Protein AF-A0A2C5XJR6-F1 (afdb_monomer_lite)

Sequence (327 aa):
MSQAHASSTQSPSAPPFFFKLTGPSNWVTWRDIMDVWAESCSLANHLDGTSKMPTEDGIELLEWKSDDGMVTSVLLLNMSDDLTEALKASGWTKDNTAHKLIETIEKVIHLSELSDNVMKEFFDLKAHYFPTLEGYIHRLEDLWICVRRINSDLPETFFVLTAIKGIELTHPSRFRQLLHDWQMGRRPTIEDIVSYLNSLRPERDELALLKELFTIRAHQFETLKAYIDRLEWLWAQLRSLRNEGLSDVVFVSAALTGIEEALPDHYAKLRHDVSMDRRSSREKLMDYLHSLAVTELNSDHLDDEMNREAKRLCDERRGVRETARES

Structure (mmCIF, N/CA/C/O backbone):
data_AF-A0A2C5XJR6-F1
#
_entry.id   AF-A0A2C5XJR6-F1
#
loop_
_atom_site.group_PDB
_atom_site.id
_atom_site.type_symbol
_atom_site.label_atom_id
_atom_site.label_alt_id
_atom_site.label_comp_id
_atom_site.label_asym_id
_atom_site.label_entity_id
_atom_site.label_seq_id
_atom_site.pdbx_PDB_ins_code
_atom_site.Cartn_x
_atom_site.Cartn_y
_atom_site.Cartn_z
_atom_site.occupancy
_atom_site.B_iso_or_equiv
_atom_site.auth_seq_id
_atom_site.auth_comp_id
_atom_site.auth_asym_id
_atom_site.auth_atom_id
_atom_site.pdbx_PDB_model_num
ATOM 1 N N . MET A 1 1 ? 60.613 14.119 -47.433 1.00 36.50 1 MET A N 1
ATOM 2 C CA . MET A 1 1 ? 60.492 12.848 -46.689 1.00 36.50 1 MET A CA 1
ATOM 3 C C . MET A 1 1 ? 59.292 12.978 -45.771 1.00 36.50 1 MET A C 1
ATOM 5 O O . MET A 1 1 ? 59.367 13.710 -44.798 1.00 36.50 1 MET A O 1
ATOM 9 N N . SER A 1 2 ? 58.169 12.385 -46.174 1.00 35.44 2 SER A N 1
ATOM 10 C CA . SER A 1 2 ? 56.893 12.436 -45.455 1.00 35.44 2 SER A CA 1
ATOM 11 C C . SER A 1 2 ? 56.842 11.244 -44.504 1.00 35.44 2 SER A C 1
ATOM 13 O O . SER A 1 2 ? 56.922 10.109 -44.972 1.00 35.44 2 SER A O 1
ATOM 15 N N . GLN A 1 3 ? 56.773 11.479 -43.194 1.00 33.22 3 GLN A N 1
ATOM 16 C CA . GLN A 1 3 ? 56.516 10.416 -42.223 1.00 33.22 3 GLN A CA 1
ATOM 17 C C . GLN A 1 3 ? 55.005 10.247 -42.081 1.00 33.22 3 GLN A C 1
ATOM 19 O O . GLN A 1 3 ? 54.297 11.161 -41.669 1.00 33.22 3 GLN A O 1
ATOM 24 N N . ALA A 1 4 ? 54.527 9.075 -42.488 1.00 36.25 4 ALA A N 1
ATOM 25 C CA . ALA A 1 4 ? 53.172 8.619 -42.254 1.00 36.25 4 ALA A CA 1
ATOM 26 C C . ALA A 1 4 ? 53.026 8.233 -40.775 1.00 36.25 4 ALA A C 1
ATOM 28 O O . ALA A 1 4 ? 53.734 7.347 -40.294 1.00 36.25 4 ALA A O 1
ATOM 29 N N . HIS A 1 5 ? 52.107 8.883 -40.064 1.00 34.06 5 HIS A N 1
ATOM 30 C CA . HIS A 1 5 ? 51.613 8.380 -38.790 1.00 34.06 5 HIS A CA 1
ATOM 31 C C . HIS A 1 5 ? 50.597 7.275 -39.081 1.00 34.06 5 HIS A C 1
ATOM 33 O O . HIS A 1 5 ? 49.509 7.533 -39.588 1.00 34.06 5 HIS A O 1
ATOM 39 N N . ALA A 1 6 ? 50.988 6.035 -38.799 1.00 34.69 6 ALA A N 1
ATOM 40 C CA . ALA A 1 6 ? 50.073 4.909 -38.753 1.00 34.69 6 ALA A CA 1
ATOM 41 C C . ALA A 1 6 ? 49.180 5.059 -37.513 1.00 34.69 6 ALA A C 1
ATOM 43 O O . ALA A 1 6 ? 49.664 4.982 -36.382 1.00 34.69 6 ALA A O 1
ATOM 44 N N . SER A 1 7 ? 47.888 5.295 -37.733 1.00 34.06 7 SER A N 1
ATOM 45 C CA . SER A 1 7 ? 46.861 5.198 -36.699 1.00 34.06 7 SER A CA 1
ATOM 46 C C . SER A 1 7 ? 46.786 3.752 -36.213 1.00 34.06 7 SER A C 1
ATOM 48 O O . SER A 1 7 ? 46.441 2.844 -36.965 1.00 34.06 7 SER A O 1
ATOM 50 N N . SER A 1 8 ? 47.157 3.545 -34.953 1.00 34.59 8 SER A N 1
ATOM 51 C CA . SER A 1 8 ? 47.014 2.277 -34.243 1.00 34.59 8 SER A CA 1
ATOM 52 C C . SER A 1 8 ? 45.532 2.007 -33.986 1.00 34.59 8 SER A C 1
ATOM 54 O O . SER A 1 8 ? 44.954 2.576 -33.063 1.00 34.59 8 SER A O 1
ATOM 56 N N . THR A 1 9 ? 44.929 1.117 -34.767 1.00 39.94 9 THR A N 1
ATOM 57 C CA . THR A 1 9 ? 43.648 0.476 -34.457 1.00 39.94 9 THR A CA 1
ATOM 58 C C . THR A 1 9 ? 43.821 -0.419 -33.228 1.00 39.94 9 THR A C 1
ATOM 60 O O . THR A 1 9 ? 44.306 -1.546 -33.317 1.00 39.94 9 THR A O 1
ATOM 63 N N . GLN A 1 10 ? 43.471 0.099 -32.048 1.00 36.09 10 GLN A N 1
ATOM 64 C CA . GLN A 1 10 ? 43.313 -0.728 -30.854 1.00 36.09 10 GLN A CA 1
ATOM 65 C C . GLN A 1 10 ? 42.051 -1.578 -31.019 1.00 36.09 10 GLN A C 1
ATOM 67 O O . GLN A 1 10 ? 40.946 -1.051 -31.097 1.00 36.09 10 GLN A O 1
ATOM 72 N N . SER A 1 11 ? 42.220 -2.899 -31.078 1.00 35.09 11 SER A N 1
ATOM 73 C CA . SER A 1 11 ? 41.116 -3.841 -30.895 1.00 35.09 11 SER A CA 1
ATOM 74 C C . SER A 1 11 ? 40.463 -3.604 -29.528 1.00 35.09 11 SER A C 1
ATOM 76 O O . SER A 1 11 ? 41.198 -3.403 -28.555 1.00 35.09 11 SER A O 1
ATOM 78 N N . PRO A 1 12 ? 39.124 -3.657 -29.412 1.00 39.56 12 PRO A N 1
ATOM 79 C CA . PRO A 1 12 ? 38.455 -3.411 -28.145 1.00 39.56 12 PRO A CA 1
ATOM 80 C C . PRO A 1 12 ? 38.874 -4.486 -27.137 1.00 39.56 12 PRO A C 1
ATOM 82 O O . PRO A 1 12 ? 38.690 -5.687 -27.351 1.00 39.56 12 PRO A O 1
ATOM 85 N N . SER A 1 13 ? 39.498 -4.039 -26.047 1.00 46.81 13 SER A N 1
ATOM 86 C CA . SER A 1 13 ? 39.779 -4.855 -24.869 1.00 46.81 13 SER A CA 1
ATOM 87 C C . SER A 1 13 ? 38.479 -5.475 -24.355 1.00 46.81 13 SER A C 1
ATOM 89 O O . SER A 1 13 ? 37.437 -4.825 -24.419 1.00 46.81 13 SER A O 1
ATOM 91 N N . ALA A 1 14 ? 38.546 -6.708 -23.846 1.00 47.12 14 ALA A N 1
ATOM 92 C CA . ALA A 1 14 ? 37.395 -7.448 -23.328 1.00 47.12 14 ALA A CA 1
ATOM 93 C C . ALA A 1 14 ? 36.464 -6.570 -22.461 1.00 47.12 14 ALA A C 1
ATOM 95 O O . ALA A 1 14 ? 36.966 -5.739 -21.697 1.00 47.12 14 ALA A O 1
ATOM 96 N N . PRO A 1 15 ? 35.131 -6.748 -22.564 1.00 53.44 15 PRO A N 1
ATOM 97 C CA . PRO A 1 15 ? 34.180 -5.927 -21.828 1.00 53.44 15 PRO A CA 1
ATOM 98 C C . PRO A 1 15 ? 34.461 -6.021 -20.320 1.00 53.44 15 PRO A C 1
ATOM 100 O O . PRO A 1 15 ? 34.709 -7.125 -19.820 1.00 53.44 15 PRO A O 1
ATOM 103 N N . PRO A 1 16 ? 34.452 -4.898 -19.580 1.00 61.31 16 PRO A N 1
ATOM 104 C CA . PRO A 1 16 ? 34.723 -4.934 -18.152 1.00 61.31 16 PRO A CA 1
ATOM 105 C C . PRO A 1 16 ? 33.612 -5.710 -17.437 1.00 61.31 16 PRO A C 1
ATOM 107 O O . PRO A 1 16 ? 32.425 -5.507 -17.703 1.00 61.31 16 PRO A O 1
ATOM 110 N N . PHE A 1 17 ? 33.992 -6.596 -16.516 1.00 59.69 17 PHE A N 1
ATOM 111 C CA . PHE A 1 17 ? 33.048 -7.184 -15.568 1.00 59.69 17 PHE A CA 1
ATOM 112 C C . PHE A 1 17 ? 32.770 -6.150 -14.478 1.00 59.69 17 PHE A C 1
ATOM 114 O O . PHE A 1 17 ? 33.558 -5.994 -13.543 1.00 59.69 17 PHE A O 1
ATOM 121 N N . PHE A 1 18 ? 31.673 -5.415 -14.628 1.00 65.94 18 PHE A N 1
ATOM 122 C CA . PHE A 1 18 ? 31.192 -4.487 -13.618 1.00 65.94 18 PHE A CA 1
ATOM 123 C C . PHE A 1 18 ? 30.354 -5.219 -12.566 1.00 65.94 18 PHE A C 1
ATOM 125 O O . PHE A 1 18 ? 30.031 -6.405 -12.676 1.00 65.94 18 PHE A O 1
ATOM 132 N N . PHE A 1 19 ? 29.995 -4.493 -11.509 1.00 77.00 19 PHE A N 1
ATOM 133 C CA . PHE A 1 19 ? 28.974 -4.942 -10.571 1.00 77.00 19 PHE A CA 1
ATOM 134 C C . PHE A 1 19 ? 27.667 -5.199 -11.341 1.00 77.00 19 PHE A C 1
ATOM 136 O O . PHE A 1 19 ? 27.230 -4.332 -12.094 1.00 77.00 19 PHE A O 1
ATOM 143 N N . LYS A 1 20 ? 27.050 -6.379 -11.191 1.00 89.88 20 LYS A N 1
ATOM 144 C CA . LYS A 1 20 ? 25.820 -6.719 -11.926 1.00 89.88 20 LYS A CA 1
ATOM 145 C C . LYS A 1 20 ? 24.631 -5.890 -11.435 1.00 89.88 20 LYS A C 1
ATOM 147 O O . LYS A 1 20 ? 24.429 -5.766 -10.228 1.00 89.88 20 LYS A O 1
ATOM 152 N N . LEU A 1 21 ? 23.800 -5.393 -12.351 1.00 91.81 21 LEU A N 1
ATOM 153 C CA . LEU A 1 21 ? 22.480 -4.852 -12.028 1.00 91.81 21 LEU A CA 1
ATOM 154 C C . LEU A 1 21 ? 21.601 -5.991 -11.514 1.00 91.81 21 LEU A C 1
ATOM 156 O O . LEU A 1 21 ? 21.437 -6.998 -12.200 1.00 91.81 21 LEU A O 1
ATOM 160 N N . THR A 1 22 ? 21.055 -5.838 -10.312 1.00 88.50 22 THR A N 1
ATOM 161 C CA . THR A 1 22 ? 20.221 -6.866 -9.669 1.00 88.50 22 THR A CA 1
ATOM 162 C C . THR A 1 22 ? 18.782 -6.419 -9.475 1.00 88.50 22 THR A C 1
ATOM 164 O O . THR A 1 22 ? 17.910 -7.262 -9.310 1.00 88.50 22 THR A O 1
ATOM 167 N N . GLY A 1 23 ? 18.520 -5.112 -9.497 1.00 86.25 23 GLY A N 1
ATOM 168 C CA . GLY A 1 23 ? 17.184 -4.568 -9.302 1.00 86.25 23 GLY A CA 1
ATOM 169 C C . GLY A 1 23 ? 17.219 -3.084 -8.932 1.00 86.25 23 GLY A C 1
ATOM 170 O O . GLY A 1 23 ? 18.249 -2.428 -9.111 1.00 86.25 23 GLY A O 1
ATOM 171 N N . PRO A 1 24 ? 16.114 -2.545 -8.388 1.00 86.81 24 PRO A N 1
ATOM 172 C CA . PRO A 1 24 ? 16.007 -1.126 -8.039 1.00 86.81 24 PRO A CA 1
ATOM 173 C C . PRO A 1 24 ? 17.082 -0.648 -7.056 1.00 86.81 24 PRO A C 1
ATOM 175 O O . PRO A 1 24 ? 17.575 0.472 -7.158 1.00 86.81 24 PRO A O 1
ATOM 178 N N . SER A 1 25 ? 17.505 -1.521 -6.137 1.00 84.81 25 SER A N 1
ATOM 179 C CA . SER A 1 25 ? 18.443 -1.200 -5.055 1.00 84.81 25 SER A CA 1
ATOM 180 C C . SER A 1 25 ? 19.826 -0.737 -5.520 1.00 84.81 25 SER A C 1
ATOM 182 O O . SER A 1 25 ? 20.496 -0.017 -4.782 1.00 84.81 25 SER A O 1
ATOM 184 N N . ASN A 1 26 ? 20.266 -1.142 -6.715 1.00 90.69 26 ASN A N 1
ATOM 185 C CA . ASN A 1 26 ? 21.565 -0.764 -7.267 1.00 90.69 26 ASN A CA 1
ATOM 186 C C . ASN A 1 26 ? 21.484 -0.088 -8.641 1.00 90.69 26 ASN A C 1
ATOM 188 O O . ASN A 1 26 ? 22.528 0.131 -9.253 1.00 90.69 26 ASN A O 1
ATOM 192 N N . TRP A 1 27 ? 20.281 0.273 -9.104 1.00 91.94 27 TRP A N 1
ATOM 193 C CA . TRP A 1 27 ? 20.055 0.912 -10.404 1.00 91.94 27 TRP A CA 1
ATOM 194 C C . TRP A 1 27 ? 20.872 2.190 -10.587 1.00 91.94 27 TRP A C 1
ATOM 196 O O . TRP A 1 27 ? 21.604 2.297 -11.564 1.00 91.94 27 TRP A O 1
ATOM 206 N N . VAL A 1 28 ? 20.799 3.122 -9.631 1.00 91.19 28 VAL A N 1
ATOM 207 C CA . VAL A 1 28 ? 21.476 4.429 -9.727 1.00 91.19 28 VAL A CA 1
ATOM 208 C C . VAL A 1 28 ? 22.987 4.247 -9.858 1.00 91.19 28 VAL A C 1
ATOM 210 O O . VAL A 1 28 ? 23.585 4.682 -10.833 1.00 91.19 28 VAL A O 1
ATOM 213 N N . THR A 1 29 ? 23.597 3.508 -8.928 1.00 90.94 29 THR A N 1
ATOM 214 C CA . THR A 1 29 ? 25.043 3.247 -8.953 1.00 90.94 29 THR A CA 1
ATOM 215 C C . THR A 1 29 ? 25.473 2.494 -10.209 1.00 90.94 29 THR A C 1
ATOM 217 O O . THR A 1 29 ? 26.523 2.785 -10.772 1.00 90.94 29 THR A O 1
ATOM 220 N N . TRP A 1 30 ? 24.684 1.517 -10.659 1.00 93.88 30 TRP A N 1
ATOM 221 C CA . TRP A 1 30 ? 24.981 0.785 -11.885 1.00 93.88 30 TRP A CA 1
ATOM 222 C C . TRP A 1 30 ? 24.915 1.694 -13.115 1.00 93.88 30 TRP A C 1
ATOM 224 O O . TRP A 1 30 ? 25.805 1.638 -13.961 1.00 93.88 30 TRP A O 1
ATOM 234 N N . ARG A 1 31 ? 23.896 2.558 -13.190 1.00 93.75 31 ARG A N 1
ATOM 235 C CA . ARG A 1 31 ? 23.712 3.520 -14.277 1.00 93.75 31 ARG A CA 1
ATOM 236 C C . ARG A 1 31 ? 24.891 4.487 -14.361 1.00 93.75 31 ARG A C 1
ATOM 238 O O . ARG A 1 31 ? 25.460 4.616 -15.440 1.00 93.75 31 ARG A O 1
ATOM 245 N N . ASP A 1 32 ? 25.315 5.045 -13.228 1.00 92.12 32 ASP A N 1
ATOM 246 C CA . ASP A 1 32 ? 26.481 5.933 -13.152 1.00 92.12 32 ASP A CA 1
ATOM 247 C C . ASP A 1 32 ? 27.755 5.244 -13.672 1.00 92.12 32 ASP A C 1
ATOM 249 O O . ASP A 1 32 ? 28.531 5.832 -14.422 1.00 92.12 32 ASP A O 1
ATOM 253 N N . ILE A 1 33 ? 27.969 3.969 -13.319 1.00 91.50 33 ILE A N 1
ATOM 254 C CA . ILE A 1 33 ? 29.123 3.191 -13.800 1.00 91.50 33 ILE A CA 1
ATOM 255 C C . ILE A 1 33 ? 29.062 2.992 -15.321 1.00 91.50 33 ILE A C 1
ATOM 257 O O . ILE A 1 33 ? 30.091 3.115 -15.989 1.00 91.50 33 ILE A O 1
ATOM 261 N N . MET A 1 34 ? 27.884 2.685 -15.874 1.00 93.06 34 MET A N 1
ATOM 262 C CA . MET A 1 34 ? 27.714 2.518 -17.322 1.00 93.06 34 MET A CA 1
ATOM 263 C C . MET A 1 34 ? 27.925 3.829 -18.080 1.00 93.06 34 MET A C 1
ATOM 265 O O . MET A 1 34 ? 28.534 3.807 -19.148 1.00 93.06 34 MET A O 1
ATOM 269 N N . ASP A 1 35 ? 27.472 4.954 -17.525 1.00 91.75 35 ASP A N 1
ATOM 270 C CA . ASP A 1 35 ? 27.674 6.276 -18.120 1.00 91.75 35 ASP A CA 1
ATOM 271 C C . ASP A 1 35 ? 29.164 6.653 -18.124 1.00 91.75 35 ASP A C 1
ATOM 273 O O . ASP A 1 35 ? 29.708 6.965 -19.183 1.00 91.75 35 ASP A O 1
ATOM 277 N N . VAL A 1 36 ? 29.873 6.484 -17.000 1.00 91.38 36 VAL A N 1
ATOM 278 C CA . VAL A 1 36 ? 31.332 6.706 -16.923 1.00 91.38 36 VAL A CA 1
ATOM 279 C C . VAL A 1 36 ? 32.097 5.804 -17.897 1.00 91.38 36 VAL A C 1
ATOM 281 O O . VAL A 1 36 ? 33.046 6.242 -18.553 1.00 91.38 36 VAL A O 1
ATOM 284 N N . TRP A 1 37 ? 31.702 4.534 -18.013 1.00 92.19 37 TRP A N 1
ATOM 285 C CA . TRP A 1 37 ? 32.310 3.618 -18.975 1.00 92.19 37 TRP A CA 1
ATOM 286 C C . TRP A 1 37 ? 32.086 4.087 -20.416 1.00 92.19 37 TRP A C 1
ATOM 288 O O . TRP A 1 37 ? 33.049 4.177 -21.182 1.00 92.19 37 TRP A O 1
ATOM 298 N N . ALA A 1 38 ? 30.851 4.429 -20.779 1.00 92.50 38 ALA A N 1
ATOM 299 C CA . ALA A 1 38 ? 30.530 4.872 -22.127 1.00 92.50 38 ALA A CA 1
ATOM 300 C C . ALA A 1 38 ? 31.238 6.189 -22.472 1.00 92.50 38 ALA A C 1
ATOM 302 O O . ALA A 1 38 ? 31.761 6.318 -23.576 1.00 92.50 38 ALA A O 1
ATOM 303 N N . GLU A 1 39 ? 31.352 7.127 -21.529 1.00 92.81 39 GLU A N 1
ATOM 304 C CA . GLU A 1 39 ? 32.171 8.334 -21.686 1.00 92.81 39 GLU A CA 1
ATOM 305 C C . GLU A 1 39 ? 33.640 7.988 -21.954 1.00 92.81 39 GLU A C 1
ATOM 307 O O . GLU A 1 39 ? 34.234 8.504 -22.901 1.00 92.81 39 GLU A O 1
ATOM 312 N N . SER A 1 40 ? 34.217 7.060 -21.183 1.00 90.38 40 SER A N 1
ATOM 313 C CA . SER A 1 40 ? 35.618 6.648 -21.355 1.00 90.38 40 SER A CA 1
ATOM 314 C C . SER A 1 40 ? 35.904 5.991 -22.711 1.00 90.38 40 SER A C 1
ATOM 316 O O . SER A 1 40 ? 37.033 6.045 -23.201 1.00 90.38 40 SER A O 1
ATOM 318 N N . CYS A 1 41 ? 34.880 5.403 -23.336 1.00 90.06 41 CYS A N 1
ATOM 319 C CA . CYS A 1 41 ? 34.962 4.770 -24.649 1.00 90.06 41 CYS A CA 1
ATOM 320 C C . CYS A 1 41 ? 34.481 5.671 -25.799 1.00 90.06 41 CYS A C 1
ATOM 322 O O . CYS A 1 41 ? 34.514 5.232 -26.942 1.00 90.06 41 CYS A O 1
ATOM 324 N N . SER A 1 42 ? 34.069 6.918 -25.538 1.00 92.56 42 SER A N 1
ATOM 325 C CA . SER A 1 42 ? 33.407 7.800 -26.523 1.00 92.56 42 SER A CA 1
ATOM 326 C C . SER A 1 42 ? 32.089 7.243 -27.097 1.00 92.56 42 SER A C 1
ATOM 328 O O . SER A 1 42 ? 31.729 7.551 -28.228 1.00 92.56 42 SER A O 1
ATOM 330 N N . LEU A 1 43 ? 31.359 6.443 -26.315 1.00 94.88 43 LEU A N 1
ATOM 331 C CA . LEU A 1 43 ? 30.108 5.768 -26.693 1.00 94.88 43 LEU A CA 1
ATOM 332 C C . LEU A 1 43 ? 28.867 6.312 -25.956 1.00 94.88 43 LEU A C 1
ATOM 334 O O . LEU A 1 43 ? 27.775 5.757 -26.085 1.00 94.88 43 LEU A O 1
ATOM 338 N N . ALA A 1 44 ? 29.004 7.378 -25.159 1.00 92.69 44 ALA A N 1
ATOM 339 C CA . ALA A 1 44 ? 27.916 7.930 -24.336 1.00 92.69 44 ALA A CA 1
ATOM 340 C C . ALA A 1 44 ? 26.667 8.319 -25.156 1.00 92.69 44 ALA A C 1
ATOM 342 O O . ALA A 1 44 ? 25.534 8.104 -24.724 1.00 92.69 44 ALA A O 1
ATOM 343 N N . ASN A 1 45 ? 26.879 8.784 -26.387 1.00 93.69 45 ASN A N 1
ATOM 344 C CA . ASN A 1 45 ? 25.831 9.146 -27.341 1.00 93.69 45 ASN A CA 1
ATOM 345 C C . ASN A 1 45 ? 24.922 7.966 -27.763 1.00 93.69 45 ASN A C 1
ATOM 347 O O . ASN A 1 45 ? 23.803 8.173 -28.237 1.00 93.69 45 ASN A O 1
ATOM 351 N N . HIS A 1 46 ? 25.380 6.717 -27.620 1.00 94.62 46 HIS A N 1
ATOM 352 C CA . HIS A 1 46 ? 24.558 5.524 -27.854 1.00 94.62 46 HIS A CA 1
ATOM 353 C C . HIS A 1 46 ? 23.663 5.180 -26.657 1.00 94.62 46 HIS A C 1
ATOM 355 O O . HIS A 1 46 ? 22.611 4.569 -26.844 1.00 94.62 46 HIS A O 1
ATOM 361 N N . LEU A 1 47 ? 24.041 5.583 -25.436 1.00 91.94 47 LEU A N 1
ATOM 362 C CA . LEU A 1 47 ? 23.216 5.406 -24.237 1.00 91.94 47 LEU A CA 1
ATOM 363 C C . LEU A 1 47 ? 22.126 6.476 -24.131 1.00 91.94 47 LEU A C 1
ATOM 365 O O . LEU A 1 47 ? 20.987 6.149 -23.804 1.00 91.94 47 LEU A O 1
ATOM 369 N N . ASP A 1 48 ? 22.452 7.736 -24.426 1.00 91.06 48 ASP A N 1
ATOM 370 C CA . ASP A 1 48 ? 21.509 8.862 -24.337 1.00 91.06 48 ASP A CA 1
ATOM 371 C C . ASP A 1 48 ? 20.594 9.011 -25.573 1.00 91.06 48 ASP A C 1
ATOM 373 O O . ASP A 1 48 ? 19.625 9.771 -25.548 1.00 91.06 48 ASP A O 1
ATOM 377 N N . GLY A 1 49 ? 20.872 8.261 -26.647 1.00 90.88 49 GLY A N 1
ATOM 378 C CA . GLY A 1 49 ? 20.076 8.244 -27.876 1.00 90.88 49 GLY A CA 1
ATOM 379 C C . GLY A 1 49 ? 20.335 9.418 -28.830 1.00 90.88 49 GLY A C 1
ATOM 380 O O . GLY A 1 49 ? 19.596 9.593 -29.809 1.00 90.88 49 GLY A O 1
ATOM 381 N N . THR A 1 50 ? 21.369 10.224 -28.578 1.00 93.38 50 THR A N 1
ATOM 382 C CA . THR A 1 50 ? 21.797 11.310 -29.473 1.00 93.38 50 THR A CA 1
ATOM 383 C C . THR A 1 50 ? 22.504 10.782 -30.724 1.00 93.38 50 THR A C 1
ATOM 385 O O . THR A 1 50 ? 22.421 11.414 -31.780 1.00 93.38 50 THR A O 1
ATOM 388 N N . SER A 1 51 ? 23.113 9.593 -30.652 1.00 91.31 51 SER A N 1
ATOM 389 C CA . SER A 1 51 ? 23.658 8.866 -31.803 1.00 91.31 51 SER A CA 1
ATOM 390 C C . SER A 1 51 ? 22.526 8.301 -32.667 1.00 91.31 51 SER A C 1
ATOM 392 O O . SER A 1 51 ? 21.858 7.330 -32.306 1.00 91.31 51 SER A O 1
ATOM 394 N N . LYS A 1 52 ? 22.275 8.922 -33.825 1.00 90.75 52 LYS A N 1
ATOM 395 C CA . LYS A 1 52 ? 21.257 8.470 -34.784 1.00 90.75 52 LYS A CA 1
ATOM 396 C C . LYS A 1 52 ? 21.856 7.444 -35.739 1.00 90.75 52 LYS A C 1
ATOM 398 O O . LYS A 1 52 ? 22.904 7.696 -36.324 1.00 90.75 52 LYS A O 1
ATOM 403 N N . MET A 1 53 ? 21.144 6.337 -35.946 1.00 90.62 53 MET A N 1
ATOM 404 C CA . MET A 1 53 ? 21.517 5.345 -36.953 1.00 90.62 53 MET A CA 1
ATOM 405 C C . MET A 1 53 ? 21.578 6.000 -38.347 1.00 90.62 53 MET A C 1
ATOM 407 O O . MET A 1 53 ? 20.587 6.621 -38.753 1.00 90.62 53 MET A O 1
ATOM 411 N N . PRO A 1 54 ? 22.697 5.863 -39.082 1.00 91.94 54 PRO A N 1
ATOM 412 C CA . PRO A 1 54 ? 22.809 6.351 -40.453 1.00 91.94 54 PRO A CA 1
ATOM 413 C C . PRO A 1 54 ? 21.746 5.740 -41.376 1.00 91.94 54 PRO A C 1
ATOM 415 O O . PRO A 1 54 ? 21.362 4.580 -41.223 1.00 91.94 54 PRO A O 1
ATOM 418 N N . THR A 1 55 ? 21.263 6.522 -42.344 1.00 86.06 55 THR A N 1
ATOM 419 C CA . THR A 1 55 ? 20.217 6.095 -43.293 1.00 86.06 55 THR A CA 1
ATOM 420 C C . THR A 1 55 ? 20.759 5.417 -44.544 1.00 86.06 55 THR A C 1
ATOM 422 O O . THR A 1 55 ? 20.007 4.738 -45.239 1.00 86.06 55 THR A O 1
ATOM 425 N N . GLU A 1 56 ? 22.036 5.628 -44.854 1.00 87.81 56 GLU A N 1
ATOM 426 C CA . GLU A 1 56 ? 22.689 5.084 -46.040 1.00 87.81 56 GLU A CA 1
ATOM 427 C C . GLU A 1 56 ? 23.579 3.898 -45.667 1.00 87.81 56 GLU A C 1
ATOM 429 O O . GLU A 1 56 ? 24.261 3.904 -44.639 1.00 87.81 56 GLU A O 1
ATOM 434 N N . ASP A 1 57 ? 23.579 2.873 -46.517 1.00 81.12 57 ASP A N 1
ATOM 435 C CA . ASP A 1 57 ? 24.482 1.739 -46.367 1.00 81.12 57 ASP A CA 1
ATOM 436 C C . ASP A 1 57 ? 25.924 2.182 -46.652 1.00 81.12 57 ASP A C 1
ATOM 438 O O . ASP A 1 57 ? 26.235 2.709 -47.721 1.00 81.12 57 ASP A O 1
ATOM 442 N N . GLY A 1 58 ? 26.827 1.953 -45.697 1.00 89.25 58 GLY A N 1
ATOM 443 C CA . GLY A 1 58 ? 28.214 2.395 -45.800 1.00 89.25 58 GLY A CA 1
ATOM 444 C C . GLY A 1 58 ? 29.054 2.062 -44.570 1.00 89.25 58 GLY A C 1
ATOM 445 O O . GLY A 1 58 ? 28.597 1.383 -43.650 1.00 89.25 58 GLY A O 1
ATOM 446 N N . ILE A 1 59 ? 30.298 2.549 -44.564 1.00 89.75 59 ILE A N 1
ATOM 447 C CA . ILE A 1 59 ? 31.253 2.350 -43.459 1.00 89.75 59 ILE A CA 1
ATOM 448 C C . ILE A 1 59 ? 30.696 2.937 -42.155 1.00 89.75 59 ILE A C 1
ATOM 450 O O . ILE A 1 59 ? 30.718 2.258 -41.136 1.00 89.75 59 ILE A O 1
ATOM 454 N N . GLU A 1 60 ? 30.088 4.122 -42.216 1.00 88.75 60 GLU A N 1
ATOM 455 C CA . GLU A 1 60 ? 29.482 4.788 -41.055 1.00 88.75 60 GLU A CA 1
ATOM 456 C C . GLU A 1 60 ? 28.367 3.949 -40.409 1.00 88.75 60 GLU A C 1
ATOM 458 O O . GLU A 1 60 ? 28.276 3.867 -39.188 1.00 88.75 60 GLU A O 1
ATOM 463 N N . LEU A 1 61 ? 27.538 3.263 -41.208 1.00 90.81 61 LEU A N 1
ATOM 464 C CA . LEU A 1 61 ? 26.500 2.368 -40.684 1.00 90.81 61 LEU A CA 1
ATOM 465 C C . LEU A 1 61 ? 27.099 1.130 -40.004 1.00 90.81 61 LEU A C 1
ATOM 467 O O . LEU A 1 61 ? 26.541 0.632 -39.026 1.00 90.81 61 LEU A O 1
ATOM 471 N N . LEU A 1 62 ? 28.207 0.603 -40.531 1.00 90.38 62 LEU A N 1
ATOM 472 C CA . LEU A 1 62 ? 28.900 -0.545 -39.943 1.00 90.38 62 LEU A CA 1
ATOM 473 C C . LEU A 1 62 ? 29.578 -0.174 -38.623 1.00 90.38 62 LEU A C 1
ATOM 475 O O . LEU A 1 62 ? 29.452 -0.927 -37.659 1.00 90.38 62 LEU A O 1
ATOM 479 N N . GLU A 1 63 ? 30.243 0.981 -38.573 1.00 91.62 63 GLU A N 1
ATOM 480 C CA . GLU A 1 63 ? 30.845 1.533 -37.354 1.00 91.62 63 GLU A CA 1
ATOM 481 C C . GLU A 1 63 ? 29.768 1.789 -36.300 1.00 91.62 63 GLU A C 1
ATOM 483 O O . GLU A 1 63 ? 29.842 1.237 -35.205 1.00 91.62 63 GLU A O 1
ATOM 488 N N . TRP A 1 64 ? 28.683 2.473 -36.675 1.00 94.62 64 TRP A N 1
ATOM 489 C CA . TRP A 1 64 ? 27.561 2.730 -35.775 1.00 94.62 64 TRP A CA 1
ATOM 490 C C . TRP A 1 64 ? 26.954 1.439 -35.203 1.00 94.62 64 TRP A C 1
ATOM 492 O O . TRP A 1 64 ? 26.697 1.350 -34.005 1.00 94.62 64 TRP A O 1
ATOM 502 N N . LYS A 1 65 ? 26.741 0.410 -36.039 1.00 92.94 65 LYS A N 1
ATOM 503 C CA . LYS A 1 65 ? 26.217 -0.897 -35.594 1.00 92.94 65 LYS A CA 1
ATOM 504 C C . LYS A 1 65 ? 27.193 -1.634 -34.682 1.00 92.94 65 LYS A C 1
ATOM 506 O O . LYS A 1 65 ? 26.755 -2.335 -33.772 1.00 92.94 65 LYS A O 1
ATOM 511 N N . SER A 1 66 ? 28.492 -1.522 -34.950 1.00 93.12 66 SER A N 1
ATOM 512 C CA . SER A 1 66 ? 29.535 -2.103 -34.105 1.00 93.12 66 SER A CA 1
ATOM 513 C C . SER A 1 66 ? 29.516 -1.464 -32.717 1.00 93.12 66 SER A C 1
ATOM 515 O O . SER A 1 66 ? 29.484 -2.179 -31.716 1.00 93.12 66 SER A O 1
ATOM 517 N N . ASP A 1 67 ? 29.461 -0.137 -32.667 1.00 94.44 67 ASP A N 1
ATOM 518 C CA . ASP A 1 67 ? 29.442 0.648 -31.434 1.00 94.44 67 ASP A CA 1
ATOM 519 C C . ASP A 1 67 ? 28.163 0.396 -30.623 1.00 94.44 67 ASP A C 1
ATOM 521 O O . ASP A 1 67 ? 28.229 0.030 -29.448 1.00 94.44 67 ASP A O 1
ATOM 525 N N . ASP A 1 68 ? 26.990 0.465 -31.262 1.00 95.00 68 ASP A N 1
ATOM 526 C CA . ASP A 1 68 ? 25.704 0.166 -30.618 1.00 95.00 68 ASP A CA 1
ATOM 527 C C . ASP A 1 68 ? 25.634 -1.290 -30.121 1.00 95.00 68 ASP A C 1
ATOM 529 O O . ASP A 1 68 ? 25.160 -1.572 -29.015 1.00 95.00 68 ASP A O 1
ATOM 533 N N . GLY A 1 69 ? 26.184 -2.227 -30.901 1.00 93.50 69 GLY A N 1
ATOM 534 C CA . GLY A 1 69 ? 26.297 -3.636 -30.530 1.00 93.50 69 GLY A CA 1
ATOM 535 C C . GLY A 1 69 ? 27.244 -3.873 -29.351 1.00 93.50 69 GLY A C 1
ATOM 536 O O . GLY A 1 69 ? 26.960 -4.717 -28.493 1.00 93.50 69 GLY A O 1
ATOM 537 N N . MET A 1 70 ? 28.342 -3.116 -29.263 1.00 92.75 70 MET A N 1
ATOM 538 C CA . MET A 1 70 ? 29.275 -3.164 -28.137 1.00 92.75 70 MET A CA 1
ATOM 539 C C . MET A 1 70 ? 28.600 -2.686 -26.852 1.00 92.75 70 MET A C 1
ATOM 541 O O . MET A 1 70 ? 28.641 -3.398 -25.846 1.00 92.75 70 MET A O 1
ATOM 545 N N . VAL A 1 71 ? 27.921 -1.536 -26.896 1.00 93.81 71 VAL A N 1
ATOM 546 C CA . VAL A 1 71 ? 27.170 -1.006 -25.748 1.00 93.81 71 VAL A CA 1
ATOM 547 C C . VAL A 1 71 ? 26.086 -1.994 -25.322 1.00 93.81 71 VAL A C 1
ATOM 549 O O . VAL A 1 71 ? 26.035 -2.386 -24.158 1.00 93.81 71 VAL A O 1
ATOM 552 N N . THR A 1 72 ? 25.280 -2.486 -26.265 1.00 93.50 72 THR A N 1
ATOM 553 C CA . THR A 1 72 ? 24.234 -3.484 -25.998 1.00 93.50 72 THR A CA 1
ATOM 554 C C . THR A 1 72 ? 24.796 -4.730 -25.310 1.00 93.50 72 THR A C 1
ATOM 556 O O . THR A 1 72 ? 24.242 -5.200 -24.316 1.00 93.50 72 THR A O 1
ATOM 559 N N . SER A 1 73 ? 25.928 -5.247 -25.793 1.00 91.31 73 SER A N 1
ATOM 560 C CA . SER A 1 73 ? 26.573 -6.431 -25.216 1.00 91.31 73 SER A CA 1
ATOM 561 C C . SER A 1 73 ? 27.048 -6.187 -23.784 1.00 91.31 73 SER A C 1
ATOM 563 O O . SER A 1 73 ? 26.842 -7.035 -22.918 1.00 91.31 73 SER A O 1
ATOM 565 N N . VAL A 1 74 ? 27.649 -5.025 -23.513 1.00 92.12 74 VAL A N 1
ATOM 566 C CA . VAL A 1 74 ? 28.106 -4.655 -22.166 1.00 92.12 74 VAL A CA 1
ATOM 567 C C . VAL A 1 74 ? 26.930 -4.530 -21.202 1.00 92.12 74 VAL A C 1
ATOM 569 O O . VAL A 1 74 ? 27.005 -5.077 -20.101 1.00 92.12 74 VAL A O 1
ATOM 572 N N . LEU A 1 75 ? 25.835 -3.888 -21.618 1.00 92.56 75 LEU A N 1
ATOM 573 C CA . LEU A 1 75 ? 24.628 -3.765 -20.799 1.00 92.56 75 LEU A CA 1
ATOM 574 C C . LEU A 1 75 ? 24.059 -5.146 -20.445 1.00 92.56 75 LEU A C 1
ATOM 576 O O . LEU A 1 75 ? 23.852 -5.435 -19.271 1.00 92.56 75 LEU A O 1
ATOM 580 N N . LEU A 1 76 ? 23.875 -6.029 -21.435 1.00 91.00 76 LEU A N 1
ATOM 581 C CA . LEU A 1 76 ? 23.334 -7.378 -21.221 1.00 91.00 76 LEU A CA 1
ATOM 582 C C . LEU A 1 76 ? 24.227 -8.248 -20.322 1.00 91.00 76 LEU A C 1
ATOM 584 O O . LEU A 1 76 ? 23.719 -8.953 -19.454 1.00 91.00 76 LEU A O 1
ATOM 588 N N . LEU A 1 77 ? 25.552 -8.192 -20.494 1.00 90.69 77 LEU A N 1
ATOM 589 C CA . LEU A 1 77 ? 26.497 -8.978 -19.686 1.00 90.69 77 LEU A CA 1
ATOM 590 C C . LEU A 1 77 ? 26.546 -8.538 -18.217 1.00 90.69 77 LEU A C 1
ATOM 59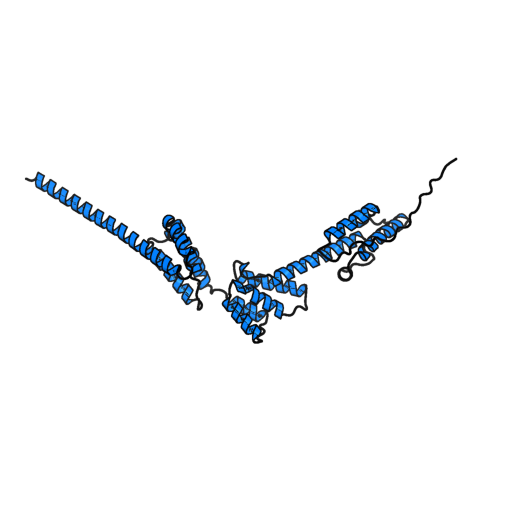2 O O . LEU A 1 77 ? 26.913 -9.332 -17.346 1.00 90.69 77 LEU A O 1
ATOM 596 N N . ASN A 1 78 ? 26.171 -7.290 -17.940 1.00 91.50 78 ASN A N 1
ATOM 597 C 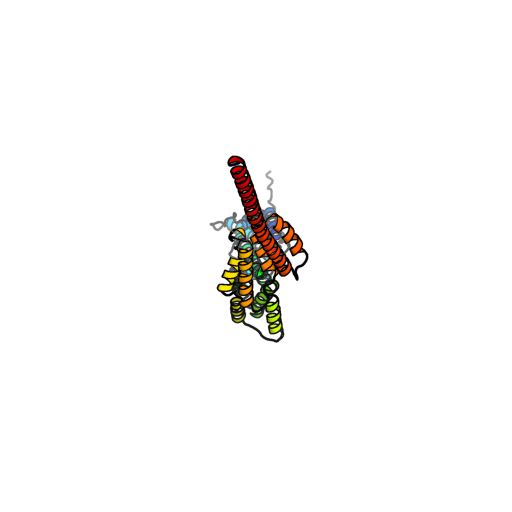CA . ASN A 1 78 ? 26.213 -6.698 -16.608 1.00 91.50 78 ASN A CA 1
ATOM 598 C C . ASN A 1 78 ? 24.835 -6.639 -15.931 1.00 91.50 78 ASN A C 1
ATOM 600 O O . ASN A 1 78 ? 24.657 -5.864 -14.994 1.00 91.50 78 ASN A O 1
ATOM 604 N N . MET A 1 79 ? 23.884 -7.484 -16.342 1.00 90.94 79 MET A N 1
ATOM 605 C CA . MET A 1 79 ? 22.598 -7.685 -15.662 1.00 90.94 79 MET A CA 1
ATOM 606 C C . MET A 1 79 ? 22.487 -9.068 -15.003 1.00 90.94 79 MET A C 1
ATOM 608 O O . MET A 1 79 ? 23.238 -10.004 -15.308 1.00 90.94 79 MET A O 1
ATOM 612 N N . SER A 1 80 ? 21.561 -9.189 -14.052 1.00 90.88 80 SER A N 1
ATOM 613 C CA . SER A 1 80 ? 21.127 -10.470 -13.498 1.00 90.88 80 SER A CA 1
ATOM 614 C C . SER A 1 80 ? 20.296 -11.266 -14.508 1.00 90.88 80 SER A C 1
ATOM 616 O O . SER A 1 80 ? 19.730 -10.722 -15.465 1.00 90.88 80 SER A O 1
ATOM 618 N N . ASP A 1 81 ? 20.212 -12.574 -14.277 1.00 88.50 81 ASP A N 1
ATOM 619 C CA . ASP A 1 81 ? 19.423 -13.468 -15.122 1.00 88.50 81 ASP A CA 1
ATOM 620 C C . ASP A 1 81 ? 17.925 -13.119 -15.016 1.00 88.50 81 ASP A C 1
ATOM 622 O O . ASP A 1 81 ? 17.260 -12.992 -16.042 1.00 88.50 81 ASP A O 1
ATOM 626 N N . ASP A 1 82 ? 17.437 -12.805 -13.809 1.00 85.31 82 ASP A N 1
ATOM 627 C CA . ASP A 1 82 ? 16.050 -12.380 -13.554 1.00 85.31 82 ASP A CA 1
ATOM 628 C C . ASP A 1 82 ? 15.652 -11.139 -14.372 1.00 85.31 82 ASP A C 1
ATOM 630 O O . ASP A 1 82 ? 14.593 -11.099 -15.003 1.00 85.31 82 ASP A O 1
ATOM 634 N N . LEU A 1 83 ? 16.520 -10.121 -14.425 1.00 89.06 83 LEU A N 1
ATOM 635 C CA . LEU A 1 83 ? 16.268 -8.921 -15.230 1.00 89.06 83 LEU A CA 1
ATOM 636 C C . LEU A 1 83 ? 16.323 -9.220 -16.725 1.00 89.06 83 LEU A C 1
ATOM 638 O O . LEU A 1 83 ? 15.571 -8.628 -17.497 1.00 89.06 83 LEU A O 1
ATOM 642 N N . THR A 1 84 ? 17.171 -10.159 -17.140 1.00 89.19 84 THR A N 1
ATOM 643 C CA . THR A 1 84 ? 17.238 -10.606 -18.534 1.00 89.19 84 THR A CA 1
ATOM 644 C C . THR A 1 84 ? 15.947 -11.317 -18.950 1.00 89.19 84 THR A C 1
ATOM 646 O O . THR A 1 84 ? 15.471 -11.135 -20.074 1.00 89.19 84 THR A O 1
ATOM 649 N N . GLU A 1 85 ? 15.345 -12.106 -18.060 1.00 87.25 85 GLU A N 1
ATOM 650 C CA . GLU A 1 85 ? 14.036 -12.724 -18.288 1.00 87.25 85 GLU A CA 1
ATOM 651 C C . GLU A 1 85 ? 12.914 -11.682 -18.342 1.00 87.25 85 GLU A C 1
ATOM 653 O O . GLU A 1 85 ? 12.119 -11.688 -19.286 1.00 87.25 85 GLU A O 1
ATOM 658 N N . ALA A 1 86 ? 12.895 -10.731 -17.404 1.00 86.19 86 ALA A N 1
ATOM 659 C CA . ALA A 1 86 ? 11.928 -9.634 -17.397 1.00 86.19 86 ALA A CA 1
ATOM 660 C C . ALA A 1 86 ? 12.034 -8.757 -18.660 1.00 86.19 86 ALA A C 1
ATOM 662 O O . ALA A 1 86 ? 11.023 -8.363 -19.247 1.00 86.19 86 ALA A O 1
ATOM 663 N N . LEU A 1 87 ? 13.256 -8.514 -19.142 1.00 89.81 87 LEU A N 1
ATOM 664 C CA . LEU A 1 87 ? 13.511 -7.801 -20.389 1.00 89.81 87 LEU A CA 1
ATOM 665 C C . LEU A 1 87 ? 12.917 -8.546 -21.595 1.00 89.81 87 LEU A C 1
ATOM 667 O O . LEU A 1 87 ? 12.240 -7.937 -22.423 1.00 89.81 87 LEU A O 1
ATOM 671 N N . LYS A 1 88 ? 13.098 -9.870 -21.678 1.00 86.44 88 LYS A N 1
ATOM 672 C CA . LYS A 1 88 ? 12.473 -10.689 -22.733 1.00 86.44 88 LYS A CA 1
ATOM 673 C C . LYS A 1 88 ? 10.948 -10.631 -22.660 1.00 86.44 88 LYS A C 1
ATOM 675 O O . LYS A 1 88 ? 10.299 -10.478 -23.692 1.00 86.44 88 LYS A O 1
ATOM 680 N N . ALA A 1 89 ? 10.378 -10.705 -21.457 1.00 83.69 89 ALA A N 1
ATOM 681 C CA . ALA A 1 89 ? 8.933 -10.613 -21.248 1.00 83.69 89 ALA A CA 1
ATOM 682 C C . ALA A 1 89 ? 8.359 -9.243 -21.657 1.00 83.69 89 ALA A C 1
ATOM 684 O O . ALA A 1 89 ? 7.224 -9.169 -22.122 1.00 83.69 89 ALA A O 1
ATOM 685 N N . SER A 1 90 ? 9.152 -8.170 -21.560 1.00 83.06 90 SER A N 1
ATOM 686 C CA . SER A 1 90 ? 8.761 -6.828 -22.017 1.00 83.06 90 SER A CA 1
ATOM 687 C C . SER A 1 90 ? 8.668 -6.681 -23.546 1.00 83.06 90 SER A C 1
ATOM 689 O O . SER A 1 90 ? 8.204 -5.652 -24.039 1.00 83.06 90 SER A O 1
ATOM 691 N N . GLY A 1 91 ? 9.093 -7.700 -24.304 1.00 83.00 91 GLY A N 1
ATOM 692 C CA . GLY A 1 91 ? 9.101 -7.689 -25.767 1.00 83.00 91 GLY A CA 1
ATOM 693 C C . GLY A 1 91 ? 10.353 -7.063 -26.383 1.00 83.00 91 GLY A C 1
ATOM 694 O O . GLY A 1 91 ? 10.352 -6.765 -27.577 1.00 83.00 91 GLY A O 1
ATOM 695 N N . TRP A 1 92 ? 11.419 -6.859 -25.601 1.00 88.75 92 TRP A N 1
ATOM 696 C CA . TRP A 1 92 ? 12.703 -6.409 -26.135 1.00 88.75 92 TRP A CA 1
ATOM 697 C C . TRP A 1 92 ? 13.324 -7.461 -27.062 1.00 88.75 92 TRP A C 1
ATOM 699 O O . TRP A 1 92 ? 13.268 -8.666 -26.801 1.00 88.75 92 TRP A O 1
ATOM 709 N N . THR A 1 93 ? 13.957 -6.999 -28.138 1.00 87.00 93 THR A N 1
ATOM 710 C CA . THR A 1 93 ? 14.607 -7.836 -29.152 1.00 87.00 93 THR A CA 1
ATOM 711 C C . THR A 1 93 ? 16.006 -7.319 -29.479 1.00 87.00 93 THR A C 1
ATOM 713 O O . THR A 1 93 ? 16.312 -6.147 -29.286 1.00 87.00 93 THR A O 1
ATOM 716 N N . LYS A 1 94 ? 16.848 -8.183 -30.057 1.00 82.56 94 LYS A N 1
ATOM 717 C CA . LYS A 1 94 ? 18.218 -7.841 -30.483 1.00 82.56 94 LYS A CA 1
ATOM 718 C C . LYS A 1 94 ? 18.308 -6.741 -31.553 1.00 82.56 94 LYS A C 1
ATOM 720 O O . LYS A 1 94 ? 19.397 -6.247 -31.802 1.00 82.56 94 LYS A O 1
ATOM 725 N N . ASP A 1 95 ? 17.195 -6.424 -32.213 1.00 85.25 95 ASP A N 1
ATOM 726 C CA . ASP A 1 95 ? 17.131 -5.399 -33.260 1.00 85.25 95 ASP A CA 1
ATOM 727 C C . ASP A 1 95 ? 16.872 -3.999 -32.665 1.00 85.25 95 ASP A C 1
ATOM 729 O O . ASP A 1 95 ? 16.816 -3.001 -33.384 1.00 85.25 95 ASP A O 1
ATOM 733 N N . ASN A 1 96 ? 16.683 -3.911 -31.344 1.00 89.69 96 ASN A N 1
ATOM 734 C CA . ASN A 1 96 ? 16.575 -2.651 -30.626 1.00 89.69 96 ASN A CA 1
ATOM 735 C C . ASN A 1 96 ? 17.959 -2.057 -30.335 1.00 89.69 96 ASN A C 1
ATOM 737 O O . ASN A 1 96 ? 18.913 -2.786 -30.086 1.00 89.69 96 ASN A O 1
ATOM 741 N N . THR A 1 97 ? 18.037 -0.725 -30.319 1.00 93.44 97 THR A N 1
ATOM 742 C CA . THR A 1 97 ? 19.280 0.006 -30.040 1.00 93.44 97 THR A CA 1
ATOM 743 C C . THR A 1 97 ? 19.693 -0.081 -28.571 1.00 93.44 97 THR A C 1
ATOM 745 O O . THR A 1 97 ? 18.858 -0.357 -27.698 1.00 93.44 97 THR A O 1
ATOM 748 N N . ALA A 1 98 ? 20.949 0.254 -28.272 1.00 93.88 98 ALA A N 1
ATOM 749 C CA . ALA A 1 98 ? 21.447 0.340 -26.899 1.00 93.88 98 ALA A CA 1
ATOM 750 C C . ALA A 1 98 ? 20.636 1.324 -26.033 1.00 93.88 98 ALA A C 1
ATOM 752 O O . ALA A 1 98 ? 20.251 1.004 -24.906 1.00 93.88 98 ALA A O 1
ATOM 753 N N . HIS A 1 99 ? 20.291 2.493 -26.580 1.00 94.81 99 HIS A N 1
ATOM 754 C CA . HIS A 1 99 ? 19.406 3.452 -25.913 1.00 94.81 99 HIS A CA 1
ATOM 755 C C . HIS A 1 99 ? 18.050 2.825 -25.565 1.00 94.81 99 HIS A C 1
ATOM 757 O O . HIS A 1 99 ? 17.557 2.944 -24.442 1.00 94.81 99 HIS A O 1
ATOM 763 N N . LYS A 1 100 ? 17.455 2.086 -26.512 1.00 93.06 100 LYS A N 1
ATOM 764 C CA . LYS A 1 100 ? 16.164 1.436 -26.284 1.00 93.06 100 LYS A CA 1
ATOM 765 C C . LYS A 1 100 ? 16.246 0.345 -25.219 1.00 93.06 100 LYS A C 1
ATOM 767 O O . LYS A 1 100 ? 15.283 0.143 -24.475 1.00 93.06 100 LYS A O 1
ATOM 772 N N . LEU A 1 101 ? 17.377 -0.354 -25.144 1.00 94.69 101 LEU A N 1
ATOM 773 C CA . LEU A 1 101 ? 17.660 -1.304 -24.077 1.00 94.69 101 LEU A CA 1
ATOM 774 C C . LEU A 1 101 ? 17.654 -0.603 -22.709 1.00 94.69 101 LEU A C 1
ATOM 776 O O . LEU A 1 101 ? 16.914 -1.045 -21.835 1.00 94.69 101 LEU A O 1
ATOM 780 N N . ILE A 1 102 ? 18.363 0.519 -22.541 1.00 94.12 102 ILE A N 1
ATOM 781 C CA . ILE A 1 102 ? 18.351 1.299 -21.287 1.00 94.12 102 ILE A CA 1
ATOM 782 C C . ILE A 1 102 ? 16.945 1.749 -20.890 1.00 94.12 102 ILE A C 1
ATOM 784 O O . ILE A 1 102 ? 16.541 1.492 -19.758 1.00 94.12 102 ILE A O 1
ATOM 788 N N . GLU A 1 103 ? 16.170 2.335 -21.810 1.00 93.19 103 GLU A N 1
ATOM 789 C CA . GLU A 1 103 ? 14.784 2.740 -21.517 1.00 93.19 103 GLU A CA 1
ATOM 790 C C . GLU A 1 103 ? 13.929 1.559 -21.036 1.00 93.19 103 GLU A C 1
ATOM 792 O O . GLU A 1 103 ? 13.003 1.710 -20.237 1.00 93.19 103 GLU A O 1
ATOM 797 N N . THR A 1 104 ? 14.185 0.371 -21.584 1.00 91.56 104 THR A N 1
ATOM 798 C CA . THR A 1 104 ? 13.424 -0.833 -21.251 1.00 91.56 104 THR A CA 1
ATOM 799 C C . THR A 1 104 ? 13.833 -1.374 -19.888 1.00 91.56 104 THR A C 1
ATOM 801 O O . THR A 1 104 ? 12.959 -1.709 -19.090 1.00 91.56 104 THR A O 1
ATOM 804 N N . ILE A 1 105 ? 15.134 -1.398 -19.589 1.00 93.31 105 ILE A N 1
ATOM 805 C CA . ILE A 1 105 ? 15.649 -1.770 -18.267 1.00 93.31 105 ILE A CA 1
ATOM 806 C C . ILE A 1 105 ? 15.074 -0.828 -17.209 1.00 93.31 105 ILE A C 1
ATOM 808 O O . ILE A 1 105 ? 14.516 -1.296 -16.221 1.00 93.31 105 ILE A O 1
ATOM 812 N N . GLU A 1 106 ? 15.128 0.484 -17.438 1.00 91.25 106 GLU A N 1
ATOM 813 C CA . GLU A 1 106 ? 14.585 1.478 -16.512 1.00 91.25 106 GLU A CA 1
ATOM 814 C C . GLU A 1 106 ? 13.097 1.234 -16.229 1.00 91.25 106 GLU A C 1
ATOM 816 O O . GLU A 1 106 ? 12.674 1.250 -15.073 1.00 91.25 106 GLU A O 1
ATOM 821 N N . LYS A 1 107 ? 12.301 0.932 -17.262 1.00 86.56 107 LYS A N 1
ATOM 822 C CA . LYS A 1 107 ? 10.883 0.580 -17.095 1.00 86.56 107 LYS A CA 1
ATOM 823 C C . LYS A 1 107 ? 10.688 -0.687 -16.272 1.00 86.56 107 LYS A C 1
ATOM 825 O O . LYS A 1 107 ? 9.830 -0.699 -15.396 1.00 86.56 107 LYS A O 1
ATOM 830 N N . VAL A 1 108 ? 11.458 -1.741 -16.541 1.00 88.56 108 VAL A N 1
ATOM 831 C CA . VAL A 1 108 ? 11.396 -3.000 -15.780 1.00 88.56 108 VAL A CA 1
ATOM 832 C C . VAL A 1 108 ? 11.728 -2.753 -14.306 1.00 88.56 108 VAL A C 1
ATOM 834 O O . VAL A 1 108 ? 11.013 -3.232 -13.428 1.00 88.56 108 VAL A O 1
ATOM 837 N N . ILE A 1 109 ? 12.753 -1.946 -14.033 1.00 87.06 109 ILE A N 1
ATOM 838 C CA . ILE A 1 109 ? 13.156 -1.560 -12.678 1.00 87.06 109 ILE A CA 1
ATOM 839 C C . ILE A 1 109 ? 12.041 -0.781 -11.969 1.00 87.06 109 ILE A C 1
ATOM 841 O O . ILE A 1 109 ? 11.651 -1.152 -10.864 1.00 87.06 109 ILE A O 1
ATOM 845 N N . HIS A 1 110 ? 11.467 0.238 -12.614 1.00 80.12 110 HIS A N 1
ATOM 846 C CA . HIS A 1 110 ? 10.365 1.017 -12.038 1.00 80.12 110 HIS A CA 1
ATOM 847 C C . HIS A 1 110 ? 9.116 0.165 -11.786 1.00 80.12 110 HIS A C 1
ATOM 849 O O . HIS A 1 110 ? 8.442 0.336 -10.773 1.00 80.12 110 HIS A O 1
ATOM 855 N N . LEU A 1 111 ? 8.793 -0.768 -12.686 1.00 78.88 111 LEU A N 1
ATOM 856 C CA . LEU A 1 111 ? 7.678 -1.696 -12.494 1.00 78.88 111 LEU A CA 1
ATOM 857 C C . LEU A 1 111 ? 7.922 -2.638 -11.309 1.00 78.88 111 LEU A C 1
ATOM 859 O O . LEU A 1 111 ? 6.992 -2.894 -10.545 1.00 78.88 111 LEU A O 1
ATOM 863 N N . SER A 1 112 ? 9.159 -3.106 -11.124 1.00 77.06 112 SER A N 1
ATOM 864 C CA . SER A 1 112 ? 9.552 -3.893 -9.950 1.00 77.06 112 SER A CA 1
ATOM 865 C C . SER A 1 112 ? 9.403 -3.088 -8.660 1.00 77.06 112 SER A C 1
ATOM 867 O O . SER A 1 112 ? 8.828 -3.581 -7.698 1.00 77.06 112 SER A O 1
ATOM 869 N N . GLU A 1 113 ? 9.855 -1.834 -8.641 1.00 77.06 113 GLU A N 1
ATOM 870 C CA . GLU A 1 113 ? 9.734 -0.962 -7.469 1.00 77.06 113 GLU A CA 1
ATOM 871 C C . GLU A 1 113 ? 8.269 -0.628 -7.143 1.00 77.06 113 GLU A C 1
ATOM 873 O O . GLU A 1 113 ? 7.857 -0.660 -5.983 1.00 77.06 113 GLU A O 1
ATOM 878 N N . LEU A 1 114 ? 7.448 -0.355 -8.162 1.00 72.12 114 LEU A N 1
ATOM 879 C CA . LEU A 1 114 ? 6.003 -0.179 -8.000 1.00 72.12 114 LEU A CA 1
ATOM 880 C C . LEU A 1 114 ? 5.355 -1.441 -7.419 1.00 72.12 114 LEU A C 1
ATOM 882 O O . LEU A 1 114 ? 4.530 -1.338 -6.513 1.00 72.12 114 LEU A O 1
ATOM 886 N N . SER A 1 115 ? 5.749 -2.619 -7.906 1.00 77.44 115 SER A N 1
ATOM 887 C CA . SER A 1 115 ? 5.305 -3.907 -7.374 1.00 77.44 115 SER A CA 1
ATOM 888 C C . SER A 1 115 ? 5.693 -4.078 -5.902 1.00 77.44 115 SER A C 1
ATOM 890 O O . SER A 1 115 ? 4.832 -4.376 -5.074 1.00 77.44 115 SER A O 1
ATOM 892 N N . ASP A 1 116 ? 6.953 -3.819 -5.549 1.00 79.69 116 ASP A N 1
ATOM 893 C CA . ASP A 1 116 ? 7.452 -3.935 -4.175 1.00 79.69 116 ASP A CA 1
ATOM 894 C C . ASP A 1 116 ? 6.745 -2.963 -3.228 1.00 79.69 116 ASP A C 1
ATOM 896 O O . ASP A 1 116 ? 6.365 -3.337 -2.117 1.00 79.69 116 ASP A O 1
ATOM 900 N N . ASN A 1 117 ? 6.497 -1.731 -3.677 1.00 83.81 117 ASN A N 1
ATOM 901 C CA . ASN A 1 117 ? 5.762 -0.732 -2.909 1.00 83.81 117 ASN A CA 1
ATOM 902 C C . ASN A 1 117 ? 4.309 -1.150 -2.670 1.00 83.81 117 ASN A C 1
ATOM 904 O O . ASN A 1 117 ? 3.824 -1.033 -1.545 1.00 83.81 117 ASN A O 1
ATOM 908 N N . VAL A 1 118 ? 3.630 -1.687 -3.689 1.00 88.00 118 VAL A N 1
ATOM 909 C CA . VAL A 1 118 ? 2.265 -2.217 -3.549 1.00 88.00 118 VAL A CA 1
ATOM 910 C C . VAL A 1 118 ? 2.237 -3.406 -2.589 1.00 88.00 118 VAL A C 1
ATOM 912 O O . VAL A 1 118 ? 1.372 -3.463 -1.718 1.00 88.00 118 VAL A O 1
ATOM 915 N N . MET A 1 119 ? 3.185 -4.340 -2.706 1.00 87.31 119 MET A N 1
ATOM 916 C CA . MET A 1 119 ? 3.273 -5.506 -1.821 1.00 87.31 119 MET A CA 1
ATOM 917 C C . MET A 1 119 ? 3.568 -5.100 -0.374 1.00 87.31 119 MET A C 1
ATOM 919 O O . MET A 1 119 ? 2.956 -5.628 0.556 1.00 87.31 119 MET A O 1
ATOM 923 N N . LYS A 1 120 ? 4.470 -4.135 -0.173 1.00 88.06 120 LYS A N 1
ATOM 924 C CA . LYS A 1 120 ? 4.780 -3.577 1.143 1.00 88.06 120 LYS A CA 1
ATOM 925 C C . LYS A 1 120 ? 3.563 -2.889 1.749 1.00 88.06 120 LYS A C 1
ATOM 927 O O . LYS A 1 120 ? 3.185 -3.211 2.872 1.00 88.06 120 LYS A O 1
ATOM 932 N N . GLU A 1 121 ? 2.921 -1.993 1.000 1.00 91.62 121 GLU A N 1
ATOM 933 C CA . GLU A 1 121 ? 1.707 -1.315 1.453 1.00 91.62 121 GLU A CA 1
ATOM 934 C C . GLU A 1 121 ? 0.618 -2.327 1.809 1.00 91.62 121 GLU A C 1
ATOM 936 O O . GLU A 1 121 ? -0.009 -2.202 2.856 1.00 91.62 121 GLU A O 1
ATOM 941 N N . PHE A 1 122 ? 0.434 -3.362 0.988 1.00 93.50 122 PHE A N 1
ATOM 942 C CA . PHE A 1 122 ? -0.523 -4.427 1.247 1.00 93.50 122 PHE A CA 1
ATOM 943 C C . PHE A 1 122 ? -0.288 -5.100 2.606 1.00 93.50 122 PHE A C 1
ATOM 945 O O . PHE A 1 122 ? -1.219 -5.162 3.403 1.00 93.50 122 PHE A O 1
ATOM 952 N N . PHE A 1 123 ? 0.928 -5.551 2.927 1.00 89.81 123 PHE A N 1
ATOM 953 C CA . PHE A 1 123 ? 1.196 -6.203 4.220 1.00 89.81 123 PHE A CA 1
ATOM 954 C C . PHE A 1 123 ? 1.178 -5.238 5.418 1.00 89.81 123 PHE A C 1
ATOM 956 O O . PHE A 1 123 ? 0.787 -5.616 6.536 1.00 89.81 123 PHE A O 1
ATOM 963 N N . ASP A 1 124 ? 1.555 -3.983 5.189 1.00 89.25 124 ASP A N 1
ATOM 964 C CA . ASP A 1 124 ? 1.624 -2.962 6.229 1.00 89.25 124 ASP A CA 1
ATOM 965 C C . ASP A 1 124 ? 0.291 -2.239 6.452 1.00 89.25 124 ASP A C 1
ATOM 967 O O . ASP A 1 124 ? 0.147 -1.567 7.471 1.00 89.25 124 ASP A O 1
ATOM 971 N N . LEU A 1 125 ? -0.715 -2.418 5.589 1.00 91.62 125 LEU A N 1
ATOM 972 C CA . LEU A 1 125 ? -2.004 -1.733 5.688 1.00 91.62 125 LEU A CA 1
ATOM 973 C C . LEU A 1 125 ? -2.665 -1.970 7.055 1.00 91.62 125 LEU A C 1
ATOM 975 O O . LEU A 1 125 ? -2.888 -3.113 7.471 1.00 91.62 125 LEU A O 1
ATOM 979 N N . LYS A 1 126 ? -3.011 -0.883 7.758 1.00 86.75 126 LYS A N 1
ATOM 980 C CA . LYS A 1 126 ? -3.756 -0.907 9.027 1.00 86.75 126 LYS A CA 1
ATOM 981 C C . LYS A 1 126 ? -4.937 0.059 8.990 1.00 86.75 126 LYS A C 1
ATOM 983 O O . LYS A 1 126 ? -4.834 1.169 8.480 1.00 86.75 126 LYS A O 1
ATOM 988 N N . ALA A 1 127 ? -6.035 -0.321 9.636 1.00 80.94 127 ALA A N 1
ATOM 989 C CA . ALA A 1 127 ? -7.271 0.456 9.670 1.00 80.94 127 ALA A CA 1
ATOM 990 C C . ALA A 1 127 ? -7.130 1.812 10.383 1.00 80.94 127 ALA A C 1
ATOM 992 O O . ALA A 1 127 ? -7.821 2.758 10.029 1.00 80.94 127 ALA A O 1
ATOM 993 N N . HIS A 1 128 ? -6.223 1.935 11.358 1.00 78.75 128 HIS A N 1
ATOM 994 C CA . HIS A 1 128 ? -6.005 3.192 12.089 1.00 78.75 128 HIS A CA 1
ATOM 995 C C . HIS A 1 128 ? -5.295 4.281 11.264 1.00 78.75 128 HIS A C 1
ATOM 997 O O . HIS A 1 128 ? -5.228 5.420 11.715 1.00 78.75 128 HIS A O 1
ATOM 1003 N N . TYR A 1 129 ? -4.776 3.954 10.073 1.00 80.06 129 TYR A N 1
ATOM 1004 C CA . TYR A 1 129 ? -4.265 4.950 9.125 1.00 80.06 129 TYR A CA 1
ATOM 1005 C C . TYR A 1 129 ? -5.388 5.721 8.420 1.00 80.06 129 TYR A C 1
ATOM 1007 O O . TYR A 1 129 ? -5.126 6.731 7.771 1.00 80.06 129 TYR A O 1
ATOM 1015 N N . PHE A 1 130 ? -6.634 5.259 8.548 1.00 76.50 130 PHE A N 1
ATOM 1016 C CA . PHE A 1 130 ? -7.786 5.818 7.857 1.00 76.50 130 PHE A CA 1
ATOM 1017 C C . PHE A 1 130 ? -8.722 6.525 8.843 1.00 76.50 130 PHE A C 1
ATOM 1019 O O . PHE A 1 130 ? -8.942 6.027 9.949 1.00 76.50 130 PHE A O 1
ATOM 1026 N N . PRO A 1 131 ? -9.342 7.651 8.443 1.00 65.31 131 PRO A N 1
ATOM 1027 C CA . PRO A 1 131 ? -10.352 8.323 9.262 1.00 65.31 131 PRO A CA 1
ATOM 1028 C C . PRO A 1 131 ? -11.606 7.473 9.511 1.00 65.31 131 PRO A C 1
ATOM 1030 O O . PRO A 1 131 ? -12.296 7.664 10.510 1.00 65.31 131 PRO A O 1
ATOM 1033 N N . THR A 1 132 ? -11.929 6.556 8.593 1.00 74.50 132 THR A N 1
ATOM 1034 C CA . THR A 1 132 ? -13.108 5.687 8.668 1.00 74.50 132 THR A CA 1
ATOM 1035 C C . THR A 1 132 ? -12.757 4.250 8.300 1.00 74.50 132 THR A C 1
ATOM 1037 O O . THR A 1 132 ? -11.858 3.997 7.495 1.00 74.50 132 THR A O 1
ATOM 1040 N N . LEU A 1 133 ? -13.517 3.297 8.852 1.00 79.38 133 LEU A N 1
ATOM 1041 C CA . LEU A 1 133 ? -13.381 1.884 8.490 1.00 79.38 133 LEU A CA 1
ATOM 1042 C C . LEU A 1 133 ? -13.722 1.642 7.009 1.00 79.38 133 LEU A C 1
ATOM 1044 O O . LEU A 1 133 ? -13.104 0.801 6.372 1.00 79.38 133 LEU A O 1
ATOM 1048 N N . GLU A 1 134 ? -14.644 2.421 6.444 1.00 83.44 134 GLU A N 1
ATOM 1049 C CA . GLU A 1 134 ? -14.976 2.381 5.016 1.00 83.44 134 GLU A CA 1
ATOM 1050 C C . GLU A 1 134 ? -13.789 2.773 4.127 1.00 83.44 134 GLU A C 1
ATOM 1052 O O . GLU A 1 134 ? -13.507 2.083 3.153 1.00 83.44 134 GLU A O 1
ATOM 1057 N N . GLY A 1 135 ? -13.042 3.823 4.493 1.00 79.81 135 GLY A N 1
ATOM 1058 C CA . GLY A 1 135 ? -11.834 4.212 3.761 1.00 79.81 135 GLY A CA 1
ATOM 1059 C C . GLY A 1 135 ? -10.762 3.120 3.780 1.00 79.81 135 GLY A C 1
ATOM 1060 O O . GLY A 1 135 ? -10.115 2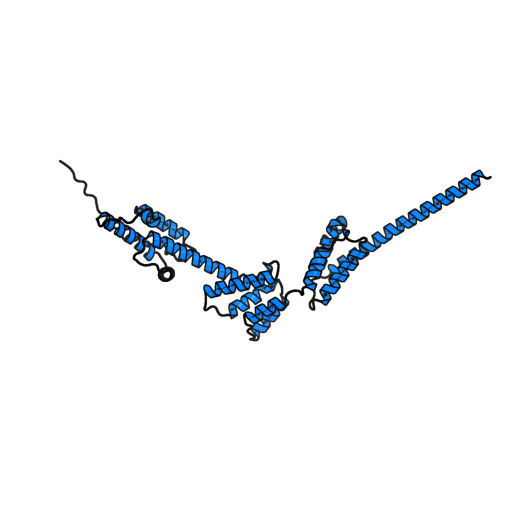.871 2.766 1.00 79.81 135 GLY A O 1
ATOM 1061 N N . TYR A 1 136 ? -10.625 2.423 4.911 1.00 89.19 136 TYR A N 1
ATOM 1062 C CA . TYR A 1 136 ? -9.753 1.256 5.017 1.00 89.19 136 TYR A CA 1
ATOM 1063 C C . TYR A 1 136 ? -10.213 0.099 4.117 1.00 89.19 136 TYR A C 1
ATOM 1065 O O . TYR A 1 136 ? -9.388 -0.459 3.400 1.00 89.19 136 TYR A O 1
ATOM 1073 N N . ILE A 1 137 ? -11.508 -0.247 4.131 1.00 91.75 137 ILE A N 1
ATOM 1074 C CA . ILE A 1 137 ? -12.058 -1.343 3.315 1.00 91.75 137 ILE A CA 1
ATOM 1075 C C . ILE A 1 137 ? -11.863 -1.056 1.821 1.00 91.75 137 ILE A C 1
ATOM 1077 O O . ILE A 1 137 ? -11.343 -1.916 1.120 1.00 91.75 137 ILE A O 1
ATOM 1081 N N . HIS A 1 138 ? -12.171 0.157 1.350 1.00 90.88 138 HIS A N 1
ATOM 1082 C CA . HIS A 1 138 ? -11.937 0.519 -0.053 1.00 90.88 138 HIS A CA 1
ATOM 1083 C C . HIS A 1 138 ? -10.462 0.384 -0.449 1.00 90.88 138 HIS A C 1
ATOM 1085 O O . HIS A 1 138 ? -10.151 -0.211 -1.478 1.00 90.88 138 HIS A O 1
ATOM 1091 N N . ARG A 1 139 ? -9.527 0.884 0.375 1.00 93.25 139 ARG A N 1
ATOM 1092 C CA . ARG A 1 139 ? -8.096 0.770 0.051 1.00 93.25 139 ARG A CA 1
ATOM 1093 C C . ARG A 1 139 ? -7.612 -0.680 0.067 1.00 93.25 139 ARG A C 1
ATOM 1095 O O . ARG A 1 139 ? -6.761 -1.053 -0.737 1.00 93.25 139 ARG A O 1
ATOM 1102 N N . LEU A 1 140 ? -8.146 -1.490 0.977 1.00 94.94 140 LEU A N 1
ATOM 1103 C CA . LEU A 1 140 ? -7.872 -2.919 1.053 1.00 94.94 140 LEU A CA 1
ATOM 1104 C C . LEU A 1 140 ? -8.318 -3.630 -0.238 1.00 94.94 140 LEU A C 1
ATOM 1106 O O . LEU A 1 140 ? -7.523 -4.363 -0.821 1.00 94.94 140 LEU A O 1
ATOM 1110 N N . GLU A 1 141 ? -9.534 -3.362 -0.722 1.00 93.75 141 GLU A N 1
ATOM 1111 C CA . GLU A 1 141 ? -10.063 -3.914 -1.978 1.00 93.75 141 GLU A CA 1
ATOM 1112 C C . GLU A 1 141 ? -9.240 -3.475 -3.203 1.00 93.75 141 GLU A C 1
ATOM 1114 O O . GLU A 1 141 ? -8.890 -4.312 -4.041 1.00 93.75 141 GLU A O 1
ATOM 1119 N N . ASP A 1 142 ? -8.843 -2.200 -3.276 1.00 91.69 142 ASP A N 1
ATOM 1120 C CA . ASP A 1 142 ? -7.956 -1.688 -4.331 1.00 91.69 142 ASP A CA 1
ATOM 1121 C C . ASP A 1 142 ? -6.612 -2.430 -4.350 1.00 91.69 142 ASP A C 1
ATOM 1123 O O . ASP A 1 142 ? -6.141 -2.882 -5.400 1.00 91.69 142 ASP A O 1
ATOM 1127 N N . LEU A 1 143 ? -5.986 -2.586 -3.179 1.00 92.56 143 LEU A N 1
ATOM 1128 C CA . LEU A 1 143 ? -4.709 -3.286 -3.053 1.00 92.56 143 LEU A CA 1
ATOM 1129 C C . LEU A 1 143 ? -4.841 -4.762 -3.419 1.00 92.56 143 LEU A C 1
ATOM 1131 O O . LEU A 1 143 ? -3.936 -5.310 -4.040 1.00 92.56 143 LEU A O 1
ATOM 1135 N N . TRP A 1 144 ? -5.967 -5.407 -3.116 1.00 93.94 144 TRP A N 1
ATOM 1136 C CA . TRP A 1 144 ? -6.207 -6.790 -3.521 1.00 93.94 144 TRP A CA 1
ATOM 1137 C C . TRP A 1 144 ? -6.234 -6.962 -5.039 1.00 93.94 144 TRP A C 1
ATOM 1139 O O . TRP A 1 144 ? -5.647 -7.916 -5.556 1.00 93.94 144 TRP A O 1
ATOM 1149 N N . ILE A 1 145 ? -6.865 -6.030 -5.759 1.00 88.38 145 ILE A N 1
ATOM 1150 C CA . ILE A 1 145 ? -6.877 -6.020 -7.227 1.00 88.38 145 ILE A CA 1
ATOM 1151 C C . ILE A 1 145 ? -5.453 -5.846 -7.764 1.00 88.38 145 ILE A C 1
ATOM 1153 O O . ILE A 1 145 ? -5.040 -6.584 -8.662 1.00 88.38 145 ILE A O 1
ATOM 1157 N N . CYS A 1 146 ? -4.692 -4.899 -7.214 1.00 85.75 146 CYS A N 1
ATOM 1158 C CA . CYS A 1 146 ? -3.314 -4.643 -7.631 1.00 85.75 146 CYS A CA 1
ATOM 1159 C C . CYS A 1 146 ? -2.398 -5.847 -7.367 1.00 85.75 146 CYS A C 1
ATOM 1161 O O . CYS A 1 146 ? -1.697 -6.292 -8.274 1.00 85.75 146 CYS A O 1
ATOM 1163 N N . VAL A 1 147 ? -2.456 -6.431 -6.169 1.00 88.19 147 VAL A N 1
ATOM 1164 C CA . VAL A 1 147 ? -1.645 -7.597 -5.793 1.00 88.19 147 VAL A CA 1
ATOM 1165 C C . VAL A 1 147 ? -1.985 -8.807 -6.654 1.00 88.19 147 VAL A C 1
ATOM 1167 O O . VAL A 1 147 ? -1.069 -9.466 -7.125 1.00 88.19 147 VAL A O 1
ATOM 1170 N N . ARG A 1 148 ? -3.263 -9.076 -6.956 1.00 86.62 148 ARG A N 1
ATOM 1171 C CA . ARG A 1 148 ? -3.638 -10.184 -7.858 1.00 86.62 148 ARG A CA 1
ATOM 1172 C C . ARG A 1 148 ? -3.110 -10.015 -9.282 1.00 86.62 148 ARG A C 1
ATOM 1174 O O . ARG A 1 148 ? -2.898 -11.011 -9.966 1.00 86.62 148 ARG A O 1
ATOM 1181 N N . ARG A 1 149 ? -2.917 -8.776 -9.744 1.00 78.88 149 ARG A N 1
ATOM 1182 C CA . ARG A 1 149 ? -2.302 -8.499 -11.054 1.00 78.88 149 ARG A CA 1
ATOM 1183 C C . ARG A 1 149 ? -0.793 -8.726 -11.044 1.00 78.88 149 ARG A C 1
ATOM 1185 O O . ARG A 1 149 ? -0.250 -9.130 -12.064 1.00 78.88 149 ARG A O 1
ATOM 1192 N N . ILE A 1 150 ? -0.141 -8.447 -9.919 1.00 79.50 150 ILE A N 1
ATOM 1193 C CA . ILE A 1 150 ? 1.306 -8.614 -9.730 1.00 79.50 150 ILE A CA 1
ATOM 1194 C C . ILE A 1 150 ? 1.657 -10.084 -9.462 1.00 79.50 150 ILE A C 1
ATOM 1196 O O . ILE A 1 150 ? 2.608 -10.614 -10.024 1.00 79.50 150 ILE A O 1
ATOM 1200 N N . ASN A 1 151 ? 0.884 -10.741 -8.600 1.00 78.38 151 ASN A N 1
ATOM 1201 C CA . ASN A 1 151 ? 1.098 -12.102 -8.134 1.00 78.38 151 ASN A CA 1
ATOM 1202 C C . ASN A 1 151 ? -0.241 -12.854 -8.115 1.00 78.38 151 ASN A C 1
ATOM 1204 O O . ASN A 1 151 ? -0.960 -12.869 -7.112 1.00 78.38 151 ASN A O 1
ATOM 1208 N N . SER A 1 152 ? -0.580 -13.467 -9.252 1.00 78.94 152 SER A N 1
ATOM 1209 C CA . SER A 1 152 ? -1.825 -14.224 -9.437 1.00 78.94 152 SER A CA 1
ATOM 1210 C C . SER A 1 152 ? -1.922 -15.463 -8.552 1.00 78.94 152 SER A C 1
ATOM 1212 O O . SER A 1 152 ? -3.028 -15.917 -8.260 1.00 78.94 152 SER A O 1
ATOM 1214 N N . ASP A 1 153 ? -0.776 -15.990 -8.123 1.00 82.44 153 ASP A N 1
ATOM 1215 C CA . ASP A 1 153 ? -0.672 -17.269 -7.424 1.00 82.44 153 ASP A CA 1
ATOM 1216 C C . ASP A 1 153 ? -0.688 -17.101 -5.899 1.00 82.44 153 ASP A C 1
ATOM 1218 O O . ASP A 1 153 ? -0.667 -18.090 -5.160 1.00 82.44 153 ASP A O 1
ATOM 1222 N N . LEU A 1 154 ? -0.739 -15.857 -5.403 1.00 84.62 154 LEU A N 1
ATOM 1223 C CA . LEU A 1 154 ? -0.785 -15.578 -3.975 1.00 84.62 154 LEU A CA 1
ATOM 1224 C C . LEU A 1 154 ? -2.068 -16.176 -3.360 1.00 84.62 154 LEU A C 1
ATOM 1226 O O . LEU A 1 154 ? -3.175 -15.809 -3.766 1.00 84.62 154 LEU A O 1
ATOM 1230 N N . PRO A 1 155 ? -1.960 -17.060 -2.350 1.00 89.44 155 PRO A N 1
ATOM 1231 C CA . PRO A 1 155 ? -3.132 -17.674 -1.739 1.00 89.44 155 PRO A CA 1
ATOM 1232 C C . PRO A 1 155 ? -4.078 -16.653 -1.097 1.00 89.44 155 PRO A C 1
ATOM 1234 O O . PRO A 1 155 ? -3.641 -15.728 -0.410 1.00 89.44 155 PRO A O 1
ATOM 1237 N N . GLU A 1 156 ? -5.387 -16.887 -1.225 1.00 90.94 156 GLU A N 1
ATOM 1238 C CA . GLU A 1 156 ? -6.445 -16.045 -0.640 1.00 90.94 156 GLU A CA 1
ATOM 1239 C C . GLU A 1 156 ? -6.267 -15.822 0.872 1.00 90.94 156 GLU A C 1
ATOM 1241 O O . GLU A 1 156 ? -6.587 -14.762 1.413 1.00 90.94 156 GLU A O 1
ATOM 1246 N N . THR A 1 157 ? -5.665 -16.796 1.553 1.00 91.12 157 THR A N 1
ATOM 1247 C CA . THR A 1 157 ? -5.364 -16.728 2.981 1.00 91.12 157 THR A CA 1
ATOM 1248 C C . THR A 1 157 ? -4.510 -15.523 3.368 1.00 91.12 157 THR A C 1
ATOM 1250 O O . THR A 1 157 ? -4.699 -14.994 4.462 1.00 91.12 157 THR A O 1
ATOM 1253 N N . PHE A 1 158 ? -3.611 -15.052 2.498 1.00 90.69 158 PHE A N 1
ATOM 1254 C CA . PHE A 1 158 ? -2.817 -13.851 2.766 1.00 90.69 158 PHE A CA 1
ATOM 1255 C C . PHE A 1 158 ? -3.680 -12.590 2.762 1.00 90.69 158 PHE A C 1
ATOM 1257 O O . PHE A 1 158 ? -3.568 -11.780 3.675 1.00 90.69 158 PHE A O 1
ATOM 1264 N N . PHE A 1 159 ? -4.594 -12.455 1.801 1.00 93.88 159 PHE A N 1
ATOM 1265 C CA . PHE A 1 159 ? -5.529 -11.328 1.711 1.00 93.88 159 PHE A CA 1
ATOM 1266 C C . PHE A 1 159 ? -6.400 -11.225 2.963 1.00 93.88 159 PHE A C 1
ATOM 1268 O O . PHE A 1 159 ? -6.532 -10.154 3.561 1.00 93.88 159 PHE A O 1
ATOM 1275 N N . VAL A 1 160 ? -6.913 -12.369 3.411 1.00 93.88 160 VAL A N 1
ATOM 1276 C CA . VAL A 1 160 ? -7.736 -12.468 4.615 1.00 93.88 160 VAL A CA 1
ATOM 1277 C C . VAL A 1 160 ? -6.935 -12.148 5.881 1.00 93.88 160 VAL A C 1
ATOM 1279 O O . VAL A 1 160 ? -7.376 -11.345 6.703 1.00 93.88 160 VAL A O 1
ATOM 1282 N N . LEU A 1 161 ? -5.741 -12.723 6.049 1.00 91.94 161 LEU A N 1
ATOM 1283 C CA . LEU A 1 161 ? -4.907 -12.462 7.227 1.00 91.94 161 LEU A CA 1
ATOM 1284 C C . LEU A 1 161 ? -4.443 -11.008 7.306 1.00 91.94 161 LEU A C 1
ATOM 1286 O O . LEU A 1 161 ? -4.436 -10.440 8.399 1.00 91.94 161 LEU A O 1
ATOM 1290 N N . THR A 1 162 ? -4.108 -10.395 6.171 1.00 93.56 162 THR A N 1
ATOM 1291 C CA . THR A 1 162 ? -3.785 -8.968 6.088 1.00 93.56 162 THR A CA 1
ATOM 1292 C C . THR A 1 162 ? -4.952 -8.123 6.594 1.00 93.56 162 THR A C 1
ATOM 1294 O O . THR A 1 162 ? -4.760 -7.263 7.455 1.00 93.56 162 THR A O 1
ATOM 1297 N N . ALA A 1 163 ? -6.176 -8.423 6.154 1.00 94.62 163 ALA A N 1
ATOM 1298 C CA . ALA A 1 163 ? -7.372 -7.711 6.590 1.00 94.62 163 ALA A CA 1
ATOM 1299 C C . ALA A 1 163 ? -7.648 -7.860 8.096 1.00 94.62 163 ALA A C 1
ATOM 1301 O O . ALA A 1 1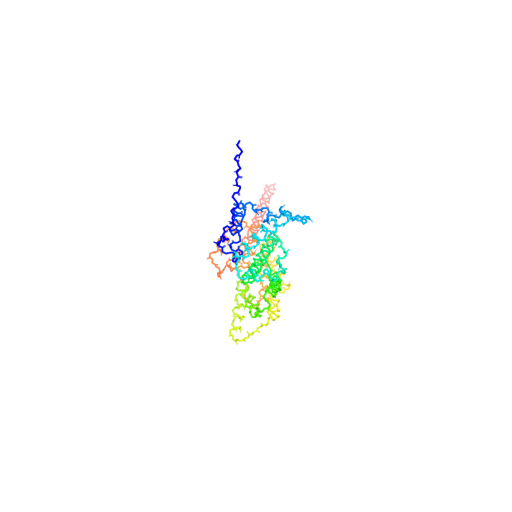63 ? -7.934 -6.870 8.775 1.00 94.62 163 ALA A O 1
ATOM 1302 N N . ILE A 1 164 ? -7.516 -9.085 8.625 1.00 93.00 164 ILE A N 1
ATOM 1303 C CA . ILE A 1 164 ? -7.669 -9.386 10.057 1.00 93.00 164 ILE A CA 1
ATOM 1304 C C . ILE A 1 164 ? -6.614 -8.627 10.866 1.00 93.00 164 ILE A C 1
ATOM 1306 O O . ILE A 1 164 ? -6.938 -7.955 11.843 1.00 93.00 164 ILE A O 1
ATOM 1310 N N . LYS A 1 165 ? -5.343 -8.692 10.457 1.00 92.38 165 LYS A N 1
ATOM 1311 C CA . LYS A 1 165 ? -4.249 -7.994 11.141 1.00 92.38 165 LYS A CA 1
ATOM 1312 C C . LYS A 1 165 ? -4.413 -6.475 11.065 1.00 92.38 165 LYS A C 1
ATOM 1314 O O . LYS A 1 165 ? -4.036 -5.776 12.003 1.00 92.38 165 LYS A O 1
ATOM 1319 N N . GLY A 1 166 ? -5.004 -5.962 9.989 1.00 89.38 166 GLY A N 1
ATOM 1320 C CA . GLY A 1 166 ? -5.224 -4.535 9.787 1.00 89.38 166 GLY A CA 1
ATOM 1321 C C . GLY A 1 166 ? -6.117 -3.874 10.839 1.00 89.38 166 GLY A C 1
ATOM 1322 O O . GLY A 1 166 ? -5.919 -2.696 11.143 1.00 89.38 166 GLY A O 1
ATOM 1323 N N . ILE A 1 167 ? -7.036 -4.619 11.461 1.00 87.94 167 ILE A N 1
ATOM 1324 C CA . ILE A 1 167 ? -7.945 -4.095 12.495 1.00 87.94 167 ILE A CA 1
ATOM 1325 C C . ILE A 1 167 ? -7.444 -4.279 13.935 1.00 87.94 167 ILE A C 1
ATOM 1327 O O . ILE A 1 167 ? -8.150 -3.907 14.867 1.00 87.94 167 ILE A O 1
ATOM 1331 N N . GLU A 1 168 ? -6.245 -4.828 14.149 1.00 86.00 168 GLU A N 1
ATOM 1332 C CA . GLU A 1 168 ? -5.719 -5.166 15.485 1.00 86.00 168 GLU A CA 1
ATOM 1333 C C . GLU A 1 168 ? -5.787 -4.002 16.483 1.00 86.00 168 GLU A C 1
ATOM 1335 O O . GLU A 1 168 ? -6.205 -4.189 17.625 1.00 86.00 168 GLU A O 1
ATOM 1340 N N . LEU A 1 169 ? -5.415 -2.795 16.047 1.00 71.25 169 LEU A N 1
ATOM 1341 C CA . LEU A 1 169 ? -5.385 -1.616 16.915 1.00 71.25 169 LEU A CA 1
ATOM 1342 C C . LEU A 1 169 ? -6.752 -0.936 17.065 1.00 71.25 169 LEU A C 1
ATOM 1344 O O . LEU A 1 169 ? -7.035 -0.380 18.123 1.00 71.25 169 LEU A O 1
ATOM 1348 N N . THR A 1 170 ? -7.605 -0.975 16.037 1.00 73.00 170 THR A N 1
ATOM 1349 C CA . THR A 1 170 ? -8.925 -0.317 16.068 1.00 73.00 170 THR A CA 1
ATOM 1350 C C . THR A 1 170 ? -9.999 -1.194 16.715 1.00 73.00 170 THR A C 1
ATOM 1352 O O . THR A 1 170 ? -10.882 -0.679 17.397 1.00 73.00 170 THR A O 1
ATOM 1355 N N . HIS A 1 171 ? -9.909 -2.518 16.552 1.00 79.25 171 HIS A N 1
ATOM 1356 C CA . HIS A 1 171 ? -10.885 -3.504 17.025 1.00 79.25 171 HIS A CA 1
ATOM 1357 C C . HIS A 1 171 ? -10.196 -4.728 17.676 1.00 79.25 171 HIS A C 1
ATOM 1359 O O . HIS A 1 171 ? -10.356 -5.861 17.209 1.00 79.25 171 HIS A O 1
ATOM 1365 N N . PRO A 1 172 ? -9.460 -4.556 18.792 1.00 77.75 172 PRO A N 1
ATOM 1366 C CA . PRO A 1 172 ? -8.605 -5.599 19.378 1.00 77.75 172 PRO A CA 1
ATOM 1367 C C . PRO A 1 172 ? -9.355 -6.851 19.860 1.00 77.75 172 PRO A C 1
ATOM 1369 O O . PRO A 1 172 ? -8.809 -7.956 19.845 1.00 77.75 172 PRO A O 1
ATOM 1372 N N . SER A 1 173 ? -10.608 -6.722 20.306 1.00 80.00 173 SER A N 1
ATOM 1373 C CA . SER A 1 173 ? -11.433 -7.878 20.693 1.00 80.00 173 SER A CA 1
ATOM 1374 C C . SER A 1 173 ? -11.869 -8.699 19.479 1.00 80.00 173 SER A C 1
ATOM 1376 O O . SER A 1 173 ? -11.748 -9.922 19.497 1.00 80.00 173 SER A O 1
ATOM 1378 N N . ARG A 1 174 ? -12.289 -8.032 18.395 1.00 86.38 174 ARG A N 1
ATOM 1379 C CA . ARG A 1 174 ? -12.676 -8.691 17.137 1.00 86.38 174 ARG A CA 1
ATOM 1380 C C . ARG A 1 174 ? -11.483 -9.337 16.449 1.00 86.38 174 ARG A C 1
ATOM 1382 O O . ARG A 1 174 ? -11.586 -10.474 16.009 1.00 86.38 174 ARG A O 1
ATOM 1389 N N . PHE A 1 175 ? -10.336 -8.663 16.448 1.00 86.31 175 PHE A N 1
ATOM 1390 C CA . PHE A 1 175 ? -9.076 -9.237 15.986 1.00 86.31 175 PHE A CA 1
ATOM 1391 C C . PHE A 1 175 ? -8.744 -10.552 16.708 1.00 86.31 175 PHE A C 1
ATOM 1393 O O . PHE A 1 175 ? -8.516 -11.566 16.053 1.00 86.31 175 PHE A O 1
ATOM 1400 N N . ARG A 1 176 ? -8.777 -10.568 18.051 1.00 88.81 176 ARG A N 1
ATOM 1401 C CA . ARG A 1 176 ? -8.523 -11.791 18.836 1.00 88.81 176 ARG A CA 1
ATOM 1402 C C . ARG A 1 176 ? -9.523 -12.902 18.522 1.00 88.81 176 ARG A C 1
ATOM 1404 O O . ARG A 1 176 ? -9.117 -14.053 18.410 1.00 88.81 176 ARG A O 1
ATOM 1411 N N . GLN A 1 177 ? -10.799 -12.559 18.356 1.00 89.69 177 GLN A N 1
ATOM 1412 C CA . GLN A 1 177 ? -11.846 -13.513 17.989 1.00 89.69 177 GLN A CA 1
ATOM 1413 C C . GLN A 1 177 ? -11.593 -14.128 16.605 1.00 89.69 177 GLN A C 1
ATOM 1415 O O . GLN A 1 177 ? -11.577 -15.347 16.473 1.00 89.69 177 GLN A O 1
ATOM 1420 N N . LEU A 1 178 ? -11.342 -13.303 15.587 1.00 91.25 178 LEU A N 1
ATOM 1421 C CA . LEU A 1 178 ? -11.066 -13.761 14.223 1.00 91.25 178 LEU A CA 1
ATOM 1422 C C . LEU A 1 178 ? -9.788 -14.598 14.145 1.00 91.25 178 LEU A C 1
ATOM 1424 O O . LEU A 1 178 ? -9.756 -15.615 13.456 1.00 91.25 178 LEU A O 1
ATOM 1428 N N . LEU A 1 179 ? -8.744 -14.203 14.875 1.00 91.31 179 LEU A N 1
ATOM 1429 C CA . LEU A 1 179 ? -7.497 -14.958 14.932 1.00 91.31 179 LEU A CA 1
ATOM 1430 C C . LEU A 1 179 ? -7.685 -16.312 15.630 1.00 91.31 179 LEU A C 1
ATOM 1432 O O . LEU A 1 179 ? -7.123 -17.311 15.186 1.00 91.31 179 LEU A O 1
ATOM 1436 N N . HIS A 1 180 ? -8.492 -16.366 16.689 1.00 91.44 180 HIS A N 1
ATOM 1437 C CA . HIS A 1 180 ? -8.855 -17.617 17.348 1.00 91.44 180 HIS A CA 1
ATOM 1438 C C . HIS A 1 180 ? -9.662 -18.534 16.414 1.00 91.44 180 HIS A C 1
ATOM 1440 O O . HIS A 1 180 ? -9.326 -19.706 16.263 1.00 91.44 180 HIS A O 1
ATOM 1446 N N . ASP A 1 181 ? -10.680 -18.006 15.730 1.00 89.31 181 ASP A N 1
ATOM 1447 C CA . ASP A 1 181 ? -11.473 -18.759 14.751 1.00 89.31 181 ASP A CA 1
ATOM 1448 C C . ASP A 1 181 ? -10.592 -19.308 13.619 1.00 89.31 181 ASP A C 1
ATOM 1450 O O . ASP A 1 181 ? -10.725 -20.470 13.223 1.00 89.31 181 ASP A O 1
ATOM 1454 N N . TRP A 1 182 ? -9.623 -18.508 13.167 1.00 89.31 182 TRP A N 1
ATOM 1455 C CA . TRP A 1 182 ? -8.599 -18.943 12.226 1.00 89.31 182 TRP A CA 1
ATOM 1456 C C . TRP A 1 182 ? -7.748 -20.089 12.786 1.00 89.31 182 TRP A C 1
ATOM 1458 O O . TRP A 1 182 ? -7.538 -21.102 12.121 1.00 89.31 182 TRP A O 1
ATOM 1468 N N . GLN A 1 183 ? -7.264 -19.990 14.021 1.00 87.44 183 GLN A N 1
ATOM 1469 C CA . GLN A 1 183 ? -6.481 -21.064 14.645 1.00 87.44 183 GLN A CA 1
ATOM 1470 C C . GLN A 1 183 ? -7.284 -22.363 14.796 1.00 87.44 183 GLN A C 1
ATOM 1472 O O . GLN A 1 183 ? -6.725 -23.445 14.632 1.00 87.44 183 GLN A O 1
ATOM 1477 N N . MET A 1 184 ? -8.597 -22.260 15.001 1.00 90.94 184 MET A N 1
ATOM 1478 C CA . MET A 1 184 ? -9.522 -23.397 15.084 1.00 90.94 184 MET A CA 1
ATOM 1479 C C . MET A 1 184 ? -9.915 -23.989 13.720 1.00 90.94 184 MET A C 1
ATOM 1481 O O . MET A 1 184 ? -10.760 -24.879 13.649 1.00 90.94 184 MET A O 1
ATOM 1485 N N . GLY A 1 185 ? -9.310 -23.521 12.625 1.00 87.25 185 GLY A N 1
ATOM 1486 C CA . GLY A 1 185 ? -9.501 -24.082 11.287 1.00 87.25 185 GLY A CA 1
ATOM 1487 C C . GLY A 1 185 ? -10.636 -23.452 10.482 1.00 87.25 185 GLY A C 1
ATOM 1488 O O . GLY A 1 185 ? -10.847 -23.861 9.341 1.00 87.25 185 GLY A O 1
ATOM 1489 N N . ARG A 1 186 ? -11.330 -22.428 11.000 1.00 88.00 186 ARG A N 1
ATOM 1490 C CA . ARG A 1 186 ? -12.235 -21.634 10.157 1.00 88.00 186 ARG A CA 1
ATOM 1491 C C . ARG A 1 186 ? -11.403 -20.816 9.173 1.00 88.00 186 ARG A C 1
ATOM 1493 O O . ARG A 1 186 ? -10.407 -20.190 9.538 1.00 88.00 186 ARG A O 1
ATOM 1500 N N . ARG A 1 187 ? -11.785 -20.854 7.901 1.00 85.56 187 ARG A N 1
ATOM 1501 C CA . ARG A 1 187 ? -11.110 -20.145 6.809 1.00 85.56 187 ARG A CA 1
ATOM 1502 C C . ARG A 1 187 ? -12.151 -19.272 6.111 1.00 85.56 187 ARG A C 1
ATOM 1504 O O . ARG A 1 187 ? -12.759 -19.748 5.159 1.00 85.56 187 ARG A O 1
ATOM 1511 N N . PRO A 1 188 ? -12.426 -18.065 6.636 1.00 89.62 188 PRO A N 1
ATOM 1512 C CA . PRO A 1 188 ? -13.301 -17.132 5.946 1.00 89.62 188 PRO A CA 1
ATOM 1513 C C . PRO A 1 188 ? -12.683 -16.757 4.599 1.00 89.62 188 PRO A C 1
ATOM 1515 O O . PRO A 1 188 ? -11.458 -16.666 4.478 1.00 89.62 188 PRO A O 1
ATOM 1518 N N . THR A 1 189 ? -13.541 -16.561 3.610 1.00 92.25 189 THR A N 1
ATOM 1519 C CA . THR A 1 189 ? -13.179 -16.008 2.306 1.00 92.25 189 THR A CA 1
ATOM 1520 C C . THR A 1 189 ? -12.950 -14.499 2.406 1.00 92.25 189 THR A C 1
ATOM 1522 O O . THR A 1 189 ? -13.256 -13.855 3.417 1.00 92.25 189 THR A O 1
ATOM 1525 N N . ILE A 1 190 ? -12.422 -13.914 1.335 1.00 92.25 190 ILE A N 1
ATOM 1526 C CA . ILE A 1 190 ? -12.371 -12.464 1.147 1.00 92.25 190 ILE A CA 1
ATOM 1527 C C . ILE A 1 190 ? -13.766 -11.844 1.324 1.00 92.25 190 ILE A C 1
ATOM 1529 O O . ILE A 1 190 ? -13.905 -10.862 2.054 1.00 92.25 190 ILE A O 1
ATOM 1533 N N . GLU A 1 191 ? -14.795 -12.431 0.709 1.00 92.50 191 GLU A N 1
ATOM 1534 C CA . GLU A 1 191 ? -16.173 -11.930 0.772 1.00 92.50 191 GLU A CA 1
ATOM 1535 C C . GLU A 1 191 ? -16.718 -11.961 2.204 1.00 92.50 191 GLU A C 1
ATOM 1537 O O . GLU A 1 191 ? -17.296 -10.975 2.669 1.00 92.50 191 GLU A O 1
ATOM 1542 N N . ASP A 1 192 ? -16.454 -13.047 2.940 1.00 92.88 192 ASP A N 1
ATOM 1543 C CA . ASP A 1 192 ? -16.843 -13.174 4.347 1.00 92.88 192 ASP A CA 1
ATOM 1544 C C . ASP A 1 192 ? -16.220 -12.064 5.199 1.00 92.88 192 ASP A C 1
ATOM 1546 O O . ASP A 1 192 ? -16.897 -11.455 6.031 1.00 92.88 192 ASP A O 1
ATOM 1550 N N . ILE A 1 193 ? -14.932 -11.771 4.986 1.00 93.50 193 ILE A N 1
ATOM 1551 C CA . ILE A 1 193 ? -14.236 -10.716 5.725 1.00 93.50 193 ILE A CA 1
ATOM 1552 C C . ILE A 1 193 ? -14.721 -9.328 5.338 1.00 93.50 193 ILE A C 1
ATOM 1554 O O . ILE A 1 193 ? -14.931 -8.512 6.232 1.00 93.50 193 ILE A O 1
ATOM 1558 N N . VAL A 1 194 ? -14.939 -9.041 4.056 1.00 91.94 194 VAL A N 1
ATOM 1559 C CA . VAL A 1 194 ? -15.490 -7.745 3.637 1.00 91.94 194 VAL A CA 1
ATOM 1560 C C . VAL A 1 194 ? -16.874 -7.539 4.244 1.00 91.94 194 VAL A C 1
ATOM 1562 O O . VAL A 1 194 ? -17.136 -6.496 4.843 1.00 91.94 194 VAL A O 1
ATOM 1565 N N . SER A 1 195 ? -17.746 -8.546 4.168 1.00 90.94 195 SER A N 1
ATOM 1566 C CA . SER A 1 195 ? -19.077 -8.501 4.780 1.00 90.94 195 SER A CA 1
ATOM 1567 C C . SER A 1 195 ? -18.990 -8.292 6.294 1.00 90.94 195 SER A C 1
ATOM 1569 O O . SER A 1 195 ? -19.686 -7.445 6.856 1.00 90.94 195 SER A O 1
ATOM 1571 N N . TYR A 1 196 ? -18.082 -9.006 6.962 1.00 90.62 196 TYR A N 1
ATOM 1572 C CA . TYR A 1 196 ? -17.850 -8.852 8.393 1.00 90.62 196 TYR A CA 1
ATOM 1573 C C . TYR A 1 196 ? -17.361 -7.445 8.756 1.00 90.62 196 TYR A C 1
ATOM 1575 O O . TYR A 1 196 ? -17.933 -6.811 9.638 1.00 90.62 196 TYR A O 1
ATOM 1583 N N . LEU A 1 197 ? -16.349 -6.915 8.068 1.00 89.56 197 LEU A N 1
ATOM 1584 C CA . LEU A 1 197 ? -15.833 -5.565 8.308 1.00 89.56 197 LEU A CA 1
ATOM 1585 C C . LEU A 1 197 ? -16.902 -4.497 8.042 1.00 89.56 197 LEU A C 1
ATOM 1587 O O . LEU A 1 197 ? -17.007 -3.532 8.795 1.00 89.56 197 LEU A O 1
ATOM 1591 N N . ASN A 1 198 ? -17.751 -4.700 7.034 1.00 84.81 198 ASN A N 1
ATOM 1592 C CA . ASN A 1 198 ? -18.907 -3.846 6.781 1.00 84.81 198 ASN A CA 1
ATOM 1593 C C . ASN A 1 198 ? -19.965 -3.935 7.891 1.00 84.81 198 ASN A C 1
ATOM 1595 O O . ASN A 1 198 ? -20.612 -2.934 8.182 1.00 84.81 198 ASN A O 1
ATOM 1599 N N . SER A 1 199 ? -20.107 -5.079 8.562 1.00 84.00 199 SER A N 1
ATOM 1600 C CA . SER A 1 199 ? -20.984 -5.211 9.737 1.00 84.00 199 SER A CA 1
ATOM 1601 C C . SER A 1 199 ? -20.444 -4.518 10.995 1.00 84.00 199 SER A C 1
ATOM 1603 O O . SER A 1 199 ? -21.205 -4.247 11.917 1.00 84.00 199 SER A O 1
ATOM 1605 N N . LEU A 1 200 ? -19.144 -4.197 11.036 1.00 76.38 200 LEU A N 1
ATOM 1606 C CA . LEU A 1 200 ? -18.536 -3.410 12.116 1.00 76.38 200 LEU A CA 1
ATOM 1607 C C . LEU A 1 200 ? -18.761 -1.900 11.950 1.00 76.38 200 LEU A C 1
ATOM 1609 O O . LEU A 1 200 ? -18.290 -1.120 12.780 1.00 76.38 200 LEU A O 1
ATOM 1613 N N . ARG A 1 201 ? -19.436 -1.469 10.874 1.00 66.25 201 ARG A N 1
ATOM 1614 C CA . ARG A 1 201 ? -19.820 -0.068 10.690 1.00 66.25 201 ARG A CA 1
ATOM 1615 C C . ARG A 1 201 ? -20.727 0.346 11.859 1.00 66.25 201 ARG A C 1
ATOM 1617 O O . ARG A 1 201 ? -21.692 -0.367 12.132 1.00 66.25 201 ARG A O 1
ATOM 1624 N N . PRO A 1 202 ? -20.462 1.486 12.521 1.00 58.44 202 PRO A N 1
ATOM 1625 C CA . PRO A 1 202 ? -21.440 2.053 13.438 1.00 58.44 202 PRO A CA 1
ATOM 1626 C C . PRO A 1 202 ? -22.738 2.299 12.661 1.00 58.44 202 PRO A C 1
ATOM 1628 O O . PRO A 1 202 ? -22.694 2.822 11.539 1.00 58.44 202 PRO A O 1
ATOM 1631 N N . GLU A 1 203 ? -23.883 1.895 13.217 1.00 56.09 203 GLU A N 1
ATOM 1632 C CA . GLU A 1 203 ? -25.184 2.172 12.601 1.00 56.09 203 GLU A CA 1
ATOM 1633 C C . GLU A 1 203 ? -25.317 3.686 12.363 1.00 56.09 203 GLU A C 1
ATOM 1635 O O . GLU A 1 203 ? -24.715 4.501 13.068 1.00 56.09 203 GLU A O 1
ATOM 1640 N N . ARG A 1 204 ? -26.080 4.096 11.341 1.00 54.16 204 ARG A N 1
ATOM 1641 C CA . ARG A 1 204 ? -26.234 5.514 10.946 1.00 54.16 204 ARG A CA 1
ATOM 1642 C C . ARG A 1 204 ? -26.588 6.423 12.137 1.00 54.16 204 ARG A C 1
ATOM 1644 O O . ARG A 1 204 ? -26.177 7.584 12.156 1.00 54.16 204 ARG A O 1
ATOM 1651 N N . ASP A 1 205 ? -27.273 5.859 13.126 1.00 59.31 205 ASP A N 1
ATOM 1652 C CA . ASP A 1 205 ? -27.665 6.501 14.376 1.00 59.31 205 ASP A CA 1
ATOM 1653 C C . ASP A 1 205 ? -26.487 6.665 15.359 1.00 59.31 205 ASP A C 1
ATOM 1655 O O . ASP A 1 205 ? -26.344 7.725 15.963 1.00 59.31 205 ASP A O 1
ATOM 1659 N N . GLU A 1 206 ? -25.558 5.706 15.451 1.00 65.00 206 GLU A N 1
ATOM 1660 C CA . GLU A 1 206 ? -24.337 5.827 16.268 1.00 65.00 206 GLU A CA 1
ATOM 1661 C C . GLU A 1 206 ? -23.397 6.907 15.717 1.00 65.00 206 GLU A C 1
ATOM 1663 O O . GLU A 1 206 ? -22.872 7.724 16.474 1.00 65.00 206 GLU A O 1
ATOM 1668 N N . LEU A 1 207 ? -23.211 6.970 14.394 1.00 65.69 207 LEU A N 1
ATOM 1669 C CA . LEU A 1 207 ? -22.380 8.012 13.786 1.00 65.69 207 LEU A CA 1
ATOM 1670 C C . LEU A 1 207 ? -22.972 9.411 14.010 1.00 65.69 207 LEU A C 1
ATOM 1672 O O . LEU A 1 207 ? -22.221 10.368 14.207 1.00 65.69 207 LEU A O 1
ATOM 1676 N N . ALA A 1 208 ? -24.301 9.541 13.975 1.00 68.81 208 ALA A N 1
ATOM 1677 C CA . ALA A 1 208 ? -24.982 10.794 14.284 1.00 68.81 208 ALA A CA 1
ATOM 1678 C C . ALA A 1 208 ? -24.760 11.202 15.749 1.00 68.81 208 ALA A C 1
ATOM 1680 O O . ALA A 1 208 ? -24.368 12.338 16.006 1.00 68.81 208 ALA A O 1
ATOM 1681 N N . LEU A 1 209 ? -24.907 10.261 16.686 1.00 77.44 209 LEU A N 1
ATOM 1682 C CA . LEU A 1 209 ? -24.691 10.493 18.116 1.00 77.44 209 LEU A CA 1
ATOM 1683 C C . LEU A 1 209 ? -23.227 10.816 18.449 1.00 77.44 209 LEU A C 1
ATOM 1685 O O . LEU A 1 209 ? -22.969 11.706 19.254 1.00 77.44 209 LEU A O 1
ATOM 1689 N N . LEU A 1 210 ? -22.258 10.149 17.810 1.00 75.62 210 LEU A N 1
ATOM 1690 C CA . LEU A 1 210 ? -20.834 10.463 17.964 1.00 75.62 210 LEU A CA 1
ATOM 1691 C C . LEU A 1 210 ? -20.506 11.849 17.407 1.00 75.62 210 LEU A C 1
ATOM 1693 O O . LEU A 1 210 ? -19.821 12.627 18.068 1.00 75.62 210 LEU A O 1
ATOM 1697 N N . LYS A 1 211 ? -21.006 12.185 16.212 1.00 77.62 211 LYS A N 1
ATOM 1698 C CA . LYS A 1 211 ? -20.830 13.529 15.643 1.00 77.62 211 LYS A CA 1
ATOM 1699 C C . LYS A 1 211 ? -21.404 14.590 16.567 1.00 77.62 211 LYS A C 1
ATOM 1701 O O . LYS A 1 211 ? -20.748 15.603 16.794 1.00 77.62 211 LYS A O 1
ATOM 1706 N N . GLU A 1 212 ? -22.589 14.351 17.114 1.00 81.81 212 GLU A N 1
ATOM 1707 C CA . GLU A 1 212 ? -23.199 15.264 18.069 1.00 81.81 212 GLU A CA 1
ATOM 1708 C C . GLU A 1 212 ? -22.331 15.400 19.328 1.00 81.81 212 GLU A C 1
ATOM 1710 O O . GLU A 1 212 ? -21.940 16.509 19.679 1.00 81.81 212 GLU A O 1
ATOM 1715 N N . LEU A 1 213 ? -21.909 14.287 19.934 1.00 82.44 213 LEU A N 1
ATOM 1716 C CA . LEU A 1 213 ? -21.067 14.280 21.133 1.00 82.44 213 LEU A CA 1
ATOM 1717 C C . LEU A 1 213 ? -19.784 15.115 20.969 1.00 82.44 213 LEU A C 1
ATOM 1719 O O . LEU A 1 213 ? -19.402 15.833 21.887 1.00 82.44 213 LEU A O 1
ATOM 1723 N N . PHE A 1 214 ? -19.136 15.063 19.803 1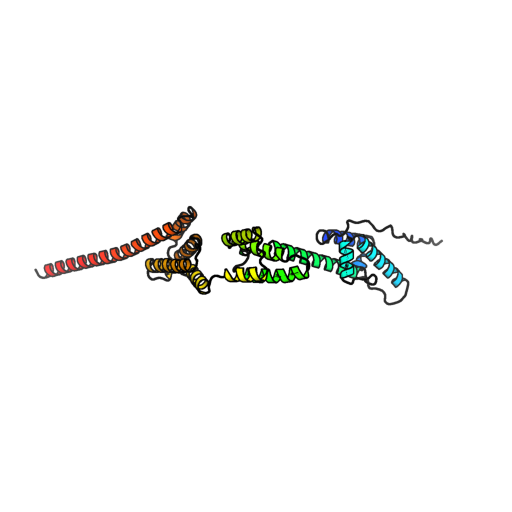.00 79.19 214 PHE A N 1
ATOM 1724 C CA . PHE A 1 214 ? -17.917 15.836 19.529 1.00 79.19 214 PHE A CA 1
ATOM 1725 C C . PHE A 1 214 ? -18.164 17.298 19.120 1.00 79.19 214 PHE A C 1
ATOM 1727 O O . PHE A 1 214 ? -17.221 18.098 19.101 1.00 79.19 214 PHE A O 1
ATOM 1734 N N . THR A 1 215 ? -19.400 17.673 18.789 1.00 81.88 215 THR A N 1
ATOM 1735 C CA . THR A 1 215 ? -19.738 19.023 18.301 1.00 81.88 215 THR A CA 1
ATOM 1736 C C . THR A 1 215 ? -20.510 19.867 19.304 1.00 81.88 215 THR A C 1
ATOM 1738 O O . THR A 1 215 ? -20.445 21.092 19.201 1.00 81.88 215 THR A O 1
ATOM 1741 N N . ILE A 1 216 ? -21.164 19.264 20.300 1.00 83.38 216 ILE A N 1
ATOM 1742 C CA . ILE A 1 216 ? -21.809 20.035 21.365 1.00 83.38 216 ILE A CA 1
ATOM 1743 C C . ILE A 1 216 ? -20.783 20.832 22.176 1.00 83.38 216 ILE A C 1
ATOM 1745 O O . ILE A 1 216 ? -19.654 20.390 22.413 1.00 83.38 216 ILE A O 1
ATOM 1749 N N . ARG A 1 217 ? -21.175 22.036 22.584 1.00 85.31 217 ARG A N 1
ATOM 1750 C CA . ARG A 1 217 ? -20.381 22.947 23.414 1.00 85.31 217 ARG A CA 1
ATOM 1751 C C . ARG A 1 217 ? -21.236 23.461 24.561 1.00 85.31 217 ARG A C 1
ATOM 1753 O O . ARG A 1 217 ? -22.412 23.740 24.359 1.00 85.31 217 ARG A O 1
ATOM 1760 N N . ALA A 1 218 ? -20.654 23.638 25.742 1.00 83.06 218 ALA A N 1
ATOM 1761 C CA . ALA A 1 218 ? -21.392 24.067 26.929 1.00 83.06 218 ALA A CA 1
ATOM 1762 C C . ALA A 1 218 ? -22.050 25.449 26.758 1.00 83.06 218 ALA A C 1
ATOM 1764 O O . ALA A 1 218 ? -23.175 25.638 27.201 1.00 83.06 218 ALA A O 1
ATOM 1765 N N . HIS A 1 219 ? -21.422 26.371 26.017 1.00 81.38 219 HIS A N 1
ATOM 1766 C CA . HIS A 1 219 ? -21.985 27.698 25.727 1.00 81.38 219 HIS A CA 1
ATOM 1767 C C . HIS A 1 219 ? -23.257 27.670 24.854 1.00 81.38 219 HIS A C 1
ATOM 1769 O O . HIS A 1 219 ? -23.916 28.693 24.700 1.00 81.38 219 HIS A O 1
ATOM 1775 N N . GLN A 1 220 ? -23.587 26.528 24.237 1.00 83.19 220 GLN A N 1
ATOM 1776 C CA . GLN A 1 220 ? -24.817 26.356 23.452 1.00 83.19 220 GLN A CA 1
ATOM 1777 C C . GLN A 1 220 ? -26.048 26.117 24.340 1.00 83.19 220 GLN A C 1
ATOM 1779 O O . GLN A 1 220 ? -27.164 26.063 23.827 1.00 83.19 220 GLN A O 1
ATOM 1784 N N . PHE A 1 221 ? -25.855 25.947 25.649 1.00 83.56 221 PHE A N 1
ATOM 1785 C CA . PHE A 1 221 ? -26.902 25.639 26.614 1.00 83.56 221 PHE A CA 1
ATOM 1786 C C . PHE A 1 221 ? -27.096 26.809 27.579 1.00 83.56 221 PHE A C 1
ATOM 1788 O O . PHE A 1 221 ? -26.141 27.484 27.948 1.00 83.56 221 PHE A O 1
ATOM 1795 N N . GLU A 1 222 ? -28.338 27.026 28.016 1.00 79.88 222 GLU A N 1
ATOM 1796 C CA . GLU A 1 222 ? -28.684 28.094 28.969 1.00 79.88 222 GLU A CA 1
ATOM 1797 C C . GLU A 1 222 ? -28.073 27.874 30.358 1.00 79.88 222 GLU A C 1
ATOM 1799 O O . GLU A 1 222 ? -27.845 28.827 31.094 1.00 79.88 222 GLU A O 1
ATOM 1804 N N . THR A 1 223 ? -27.820 26.617 30.727 1.00 83.12 223 THR A N 1
ATOM 1805 C CA . THR A 1 223 ? -27.216 26.248 32.010 1.00 83.12 223 THR A CA 1
ATOM 1806 C C . THR A 1 223 ? -26.219 25.115 31.820 1.00 83.12 223 THR A C 1
ATOM 1808 O O . THR A 1 223 ? -26.401 24.246 30.957 1.00 83.12 223 THR A O 1
ATOM 1811 N N . LEU A 1 224 ? -25.208 25.058 32.690 1.00 81.12 224 LEU A N 1
ATOM 1812 C CA . LEU A 1 224 ? -24.264 23.943 32.719 1.00 81.12 224 LEU A CA 1
ATOM 1813 C C . LEU A 1 224 ? -24.973 22.605 32.985 1.00 81.12 224 LEU A C 1
ATOM 1815 O O . LEU A 1 224 ? -24.610 21.582 32.407 1.00 81.12 224 LEU A O 1
ATOM 1819 N N . LYS A 1 225 ? -26.047 22.617 33.783 1.00 84.12 225 LYS A N 1
ATOM 1820 C CA . LYS A 1 225 ? -26.891 21.442 34.031 1.00 84.12 225 LYS A CA 1
ATOM 1821 C C . LYS A 1 225 ? -27.511 20.882 32.745 1.00 84.12 225 LYS A C 1
ATOM 1823 O O . LYS A 1 225 ? -27.437 19.681 32.517 1.00 84.12 225 LYS A O 1
ATOM 1828 N N . ALA A 1 226 ? -28.061 21.732 31.876 1.00 79.25 226 ALA A N 1
ATOM 1829 C CA . ALA A 1 226 ? -28.649 21.285 30.611 1.00 79.25 226 ALA A CA 1
ATOM 1830 C C . ALA A 1 226 ? -27.607 20.660 29.660 1.00 79.25 226 ALA A C 1
ATOM 1832 O O . ALA A 1 226 ? -27.902 19.689 28.961 1.00 79.25 226 ALA A O 1
ATOM 1833 N N . TYR A 1 227 ? -26.375 21.177 29.667 1.00 85.75 227 TYR A N 1
ATOM 1834 C CA . TYR A 1 227 ? -25.253 20.583 28.935 1.00 85.75 227 TYR A CA 1
ATOM 1835 C C . TYR A 1 227 ? -24.867 19.201 29.490 1.00 85.75 227 TYR A C 1
ATOM 1837 O O . TYR A 1 227 ? -24.697 18.249 28.724 1.00 85.75 227 TYR A O 1
ATOM 1845 N N . ILE A 1 228 ? -24.780 19.072 30.818 1.00 84.88 228 ILE A N 1
ATOM 1846 C CA . ILE A 1 228 ? -24.500 17.805 31.509 1.00 84.88 228 ILE A CA 1
ATOM 1847 C C . ILE A 1 228 ? -25.576 16.758 31.189 1.00 84.88 228 ILE A C 1
ATOM 1849 O O . ILE A 1 228 ? -25.241 15.647 30.777 1.00 84.88 228 ILE A O 1
ATOM 1853 N N . ASP A 1 229 ? -26.856 17.124 31.286 1.00 84.62 229 ASP A N 1
ATOM 1854 C CA . ASP A 1 229 ? -27.981 16.233 30.982 1.00 84.62 229 ASP A CA 1
ATOM 1855 C C . ASP A 1 229 ? -27.927 15.744 29.519 1.00 84.62 229 ASP A C 1
ATOM 1857 O O . ASP A 1 229 ? -28.183 14.570 29.229 1.00 84.62 229 ASP A O 1
ATOM 1861 N N . ARG A 1 230 ? -27.533 16.616 28.573 1.00 86.25 230 ARG A N 1
ATOM 1862 C CA . ARG A 1 230 ? -27.368 16.233 27.160 1.00 86.25 230 ARG A CA 1
ATOM 1863 C C . ARG A 1 230 ? -26.194 15.277 26.950 1.00 86.25 230 ARG A C 1
ATOM 1865 O O . ARG A 1 230 ? -26.340 14.316 26.191 1.00 86.25 230 ARG A O 1
ATOM 1872 N N . LEU A 1 231 ? -25.063 15.503 27.621 1.00 85.25 231 LEU A N 1
ATOM 1873 C CA . LEU A 1 231 ? -23.912 14.595 27.597 1.00 85.25 231 LEU A CA 1
ATOM 1874 C C . LEU A 1 231 ? -24.279 13.206 28.131 1.00 85.25 231 LEU A C 1
ATOM 1876 O O . LEU A 1 231 ? -23.958 12.198 27.498 1.00 85.25 231 LEU A O 1
ATOM 1880 N N . GLU A 1 232 ? -24.965 13.141 29.274 1.00 84.31 232 GLU A N 1
ATOM 1881 C CA . GLU A 1 232 ? -25.405 11.878 29.871 1.00 84.31 232 GLU A CA 1
ATOM 1882 C C . GLU A 1 232 ? -26.386 11.134 28.965 1.00 84.31 232 GLU A C 1
ATOM 1884 O O . GLU A 1 232 ? -26.248 9.922 28.778 1.00 84.31 232 GLU A O 1
ATOM 1889 N N . TRP A 1 233 ? -27.322 11.854 28.341 1.00 85.50 233 TRP A N 1
ATOM 1890 C CA . TRP A 1 233 ? -28.257 11.273 27.383 1.00 85.50 233 TRP A CA 1
ATOM 1891 C C . TRP A 1 233 ? -27.541 10.701 26.152 1.00 85.50 233 TRP A C 1
ATOM 1893 O O . TRP A 1 233 ? -27.757 9.535 25.819 1.00 85.50 233 TRP A O 1
ATOM 1903 N N . LEU A 1 234 ? -26.652 11.469 25.508 1.00 82.06 234 LEU A N 1
ATOM 1904 C CA . LEU A 1 234 ? -25.876 11.003 24.347 1.00 82.06 234 LEU A CA 1
ATOM 1905 C C . LEU A 1 234 ? -25.054 9.762 24.695 1.00 82.06 234 LEU A C 1
ATOM 1907 O O . LEU A 1 234 ? -25.003 8.799 23.931 1.00 82.06 234 LEU A O 1
ATOM 1911 N N . TRP A 1 235 ? -24.451 9.756 25.880 1.00 83.31 235 TRP A N 1
ATOM 1912 C CA . TRP A 1 235 ? -23.674 8.625 26.360 1.00 83.31 235 TRP A CA 1
ATOM 1913 C C . TRP A 1 235 ? -24.521 7.381 26.632 1.00 83.31 235 TRP A C 1
ATOM 1915 O O . TRP A 1 235 ? -24.104 6.271 26.298 1.00 83.31 235 TRP A O 1
ATOM 1925 N N . ALA A 1 236 ? -25.714 7.546 27.205 1.00 80.75 236 ALA A N 1
ATOM 1926 C CA . ALA A 1 236 ? -26.648 6.449 27.431 1.00 80.75 236 ALA A CA 1
ATOM 1927 C C . ALA A 1 236 ? -27.122 5.823 26.109 1.00 80.75 236 ALA A C 1
ATOM 1929 O O . ALA A 1 236 ? -27.171 4.598 26.013 1.00 80.75 236 ALA A O 1
ATOM 1930 N N . GLN A 1 237 ? -27.394 6.642 25.085 1.00 77.00 237 GLN A N 1
ATOM 1931 C CA . GLN A 1 237 ? -27.755 6.158 23.745 1.00 77.00 237 GLN A CA 1
ATOM 1932 C C . GLN A 1 237 ? -26.586 5.440 23.058 1.00 77.00 237 GLN A C 1
ATOM 1934 O O . GLN A 1 237 ? -26.751 4.369 22.484 1.00 77.00 237 GLN A O 1
ATOM 1939 N N . LEU A 1 238 ? -25.368 5.974 23.164 1.00 74.94 238 LEU A N 1
ATOM 1940 C CA . LEU A 1 238 ? -24.184 5.308 22.617 1.00 74.94 238 LEU A CA 1
ATOM 1941 C C . LEU A 1 238 ? -23.911 3.964 23.313 1.00 74.94 238 LEU A C 1
ATOM 1943 O O . LEU A 1 238 ? -23.568 2.984 22.655 1.00 74.94 238 LEU A O 1
ATOM 1947 N N . ARG A 1 239 ? -24.099 3.884 24.638 1.00 75.56 239 ARG A N 1
ATOM 1948 C CA . ARG A 1 239 ? -23.965 2.626 25.390 1.00 75.56 239 ARG A CA 1
ATOM 1949 C C . ARG A 1 239 ? -25.077 1.620 25.092 1.00 75.56 239 ARG A C 1
ATOM 1951 O O . ARG A 1 239 ? -24.811 0.429 25.182 1.00 75.56 239 ARG A O 1
ATOM 1958 N N . SER A 1 240 ? -26.293 2.060 24.770 1.00 70.81 240 SER A N 1
ATOM 1959 C CA . SER A 1 240 ? -27.389 1.144 24.429 1.00 70.81 240 SER A CA 1
ATOM 1960 C C . SER A 1 240 ? -27.225 0.542 23.031 1.00 70.81 240 SER A C 1
ATOM 1962 O O . SER A 1 240 ? -27.546 -0.629 22.842 1.00 70.81 240 SER A O 1
ATOM 1964 N N . LEU A 1 241 ? -26.673 1.303 22.078 1.00 64.69 241 LEU A N 1
ATOM 1965 C CA . LEU A 1 241 ? -26.349 0.817 20.731 1.00 64.69 241 LEU A CA 1
ATOM 1966 C C . LEU A 1 241 ? -25.139 -0.125 20.727 1.00 64.69 241 LEU A C 1
ATOM 1968 O O . LEU A 1 241 ? -25.074 -1.079 19.951 1.00 64.69 241 LEU A O 1
ATOM 1972 N N . ARG A 1 242 ? -24.174 0.106 21.622 1.00 63.16 242 ARG A N 1
ATOM 1973 C CA . ARG A 1 242 ? -22.944 -0.681 21.687 1.00 63.16 242 ARG A CA 1
ATOM 1974 C C . ARG A 1 242 ? -23.023 -1.733 22.798 1.00 63.16 242 ARG A C 1
ATOM 1976 O O . ARG A 1 242 ? -22.743 -1.451 23.957 1.00 63.16 242 ARG A O 1
ATOM 1983 N N . ASN A 1 243 ? -23.284 -2.990 22.425 1.00 48.50 243 ASN A N 1
ATOM 1984 C CA . ASN A 1 243 ? -23.229 -4.150 23.339 1.00 48.50 243 ASN A CA 1
ATOM 1985 C C . ASN A 1 243 ? -21.846 -4.374 24.005 1.00 48.50 243 ASN A C 1
ATOM 1987 O O . ASN A 1 243 ? -21.730 -5.192 24.915 1.00 48.50 243 ASN A O 1
ATOM 1991 N N . GLU A 1 244 ? -20.792 -3.663 23.585 1.00 53.25 244 GLU A N 1
ATOM 1992 C CA . GLU A 1 244 ? -19.460 -3.700 24.200 1.00 53.25 244 GLU A CA 1
ATOM 1993 C C . GLU A 1 244 ? -18.958 -2.283 24.515 1.00 53.25 244 GLU A C 1
ATOM 1995 O O . GLU A 1 244 ? -19.056 -1.376 23.691 1.00 53.25 244 GLU A O 1
ATOM 2000 N N . GLY A 1 245 ? -18.401 -2.110 25.718 1.00 54.91 245 GLY A N 1
ATOM 2001 C CA . GLY A 1 245 ? -18.106 -0.818 26.339 1.00 54.91 245 GLY A CA 1
ATOM 2002 C C . GLY A 1 245 ? -17.408 0.197 25.432 1.00 54.91 245 GLY A C 1
ATOM 2003 O O . GLY A 1 245 ? -16.232 0.039 25.091 1.00 54.91 245 GLY A O 1
ATOM 2004 N N . LEU A 1 246 ? -18.114 1.291 25.111 1.00 63.91 246 LEU A N 1
ATOM 2005 C CA . LEU A 1 246 ? -17.453 2.524 24.693 1.00 63.91 246 LEU A CA 1
ATOM 2006 C C . LEU A 1 246 ? -16.404 2.890 25.745 1.00 63.91 246 LEU A C 1
ATOM 2008 O O . LEU A 1 246 ? -16.688 2.917 26.943 1.00 63.91 246 LEU A O 1
ATOM 2012 N N . SER A 1 247 ? -15.194 3.189 25.279 1.00 67.56 247 SER A N 1
ATOM 2013 C CA . SER A 1 247 ? -14.129 3.674 26.146 1.00 67.56 247 SER A CA 1
ATOM 2014 C C . SER A 1 247 ? -14.548 5.006 26.761 1.00 67.56 247 SER A C 1
ATOM 2016 O O . SER A 1 247 ? -14.805 5.964 26.029 1.00 67.56 247 SER A O 1
ATOM 2018 N N . ASP A 1 248 ? -14.566 5.082 28.093 1.00 72.88 248 ASP A N 1
ATOM 2019 C CA . ASP A 1 248 ? -14.835 6.317 28.842 1.00 72.88 248 ASP A CA 1
ATOM 2020 C C . ASP A 1 248 ? -13.887 7.462 28.421 1.00 72.88 248 ASP A C 1
ATOM 2022 O O . ASP A 1 248 ? -14.228 8.633 28.553 1.00 72.88 248 ASP A O 1
ATOM 2026 N N . VAL A 1 249 ? -12.734 7.138 27.819 1.00 70.19 249 VAL A N 1
ATOM 2027 C CA . VAL A 1 249 ? -11.790 8.103 27.232 1.00 70.19 249 VAL A CA 1
ATOM 2028 C C . VAL A 1 249 ? -12.428 8.937 26.115 1.00 70.19 249 VAL A C 1
ATOM 2030 O O . VAL A 1 249 ? -12.155 10.130 26.019 1.00 70.19 249 VAL A O 1
ATOM 2033 N N . VAL A 1 250 ? -13.282 8.334 25.280 1.00 71.62 250 VAL A N 1
ATOM 2034 C CA . VAL A 1 250 ? -13.955 9.025 24.163 1.00 71.62 250 VAL A CA 1
ATOM 2035 C C . VAL A 1 250 ? -14.930 10.067 24.705 1.00 71.62 250 VAL A C 1
ATOM 2037 O O . VAL A 1 250 ? -14.897 11.219 24.280 1.00 71.62 250 VAL A O 1
ATOM 2040 N N . PHE A 1 251 ? -15.738 9.677 25.694 1.00 77.81 251 PHE A N 1
ATOM 2041 C CA . PHE A 1 251 ? -16.666 10.576 26.378 1.00 77.81 251 PHE A CA 1
ATOM 2042 C C . PHE A 1 251 ? -15.943 11.743 27.040 1.00 77.81 251 PHE A C 1
ATOM 2044 O O . PHE A 1 251 ? -16.289 12.899 26.829 1.00 77.81 251 PHE A O 1
ATOM 2051 N N . VAL A 1 252 ? -14.911 11.427 27.818 1.00 77.81 252 VAL A N 1
ATOM 2052 C CA . VAL A 1 252 ? -14.138 12.408 28.573 1.00 77.81 252 VAL A CA 1
ATOM 2053 C C . VAL A 1 252 ? -13.456 13.406 27.643 1.00 77.81 252 VAL A C 1
ATOM 2055 O O . VAL A 1 252 ? -13.505 14.603 27.903 1.00 77.81 252 VAL A O 1
ATOM 2058 N N . SER A 1 253 ? -12.874 12.943 26.533 1.00 77.75 253 SER A N 1
ATOM 2059 C CA . SER A 1 253 ? -12.273 13.837 25.541 1.00 77.75 253 SER A CA 1
ATOM 2060 C C . SER A 1 253 ? -13.305 14.790 24.942 1.00 77.75 253 SER A C 1
ATOM 2062 O O . SER A 1 253 ? -13.038 15.983 24.855 1.00 77.75 253 SER A O 1
ATOM 2064 N N . ALA A 1 254 ? -14.476 14.282 24.549 1.00 77.44 254 ALA A N 1
ATOM 2065 C CA . ALA A 1 254 ? -15.520 15.102 23.945 1.00 77.44 254 ALA A CA 1
ATOM 2066 C C . ALA A 1 254 ? -16.103 16.122 24.938 1.00 77.44 254 ALA A C 1
ATOM 2068 O O . ALA A 1 254 ? -16.226 17.301 24.616 1.00 77.44 254 ALA A O 1
ATOM 2069 N N . ALA A 1 255 ? -16.377 15.690 26.171 1.00 80.50 255 ALA A N 1
ATOM 2070 C CA . ALA A 1 255 ? -16.888 16.551 27.231 1.00 80.50 255 ALA A CA 1
ATOM 2071 C C . ALA A 1 255 ? -15.890 17.657 27.616 1.00 80.50 255 ALA A C 1
ATOM 2073 O O . ALA A 1 255 ? -16.307 18.797 27.817 1.00 80.50 255 ALA A O 1
ATOM 2074 N N . LEU A 1 256 ? -14.585 17.349 27.666 1.00 78.81 256 LEU A N 1
ATOM 2075 C CA . LEU A 1 256 ? -13.525 18.335 27.902 1.00 78.81 256 LEU A CA 1
ATOM 2076 C C . LEU A 1 256 ? -13.437 19.366 26.769 1.00 78.81 256 LEU A C 1
ATOM 2078 O O . LEU A 1 256 ? -13.371 20.560 27.043 1.00 78.81 256 LEU A O 1
ATOM 2082 N N . THR A 1 257 ? -13.488 18.929 25.508 1.00 79.25 257 THR A N 1
ATOM 2083 C CA . THR A 1 257 ? -13.549 19.846 24.356 1.00 79.25 257 THR A CA 1
ATOM 2084 C C . THR A 1 257 ? -14.796 20.730 24.409 1.00 79.25 257 THR A C 1
ATOM 2086 O O . THR A 1 257 ? -14.740 21.904 24.057 1.00 79.25 257 THR A O 1
ATOM 2089 N N . GLY A 1 258 ? -15.923 20.194 24.881 1.00 78.94 258 GLY A N 1
ATOM 2090 C CA . GLY A 1 258 ? -17.166 20.949 24.981 1.00 78.94 258 GLY A CA 1
ATOM 2091 C C . GLY A 1 258 ? -17.158 22.068 26.027 1.00 78.94 258 GLY A C 1
ATOM 2092 O O . GLY A 1 258 ? -17.879 23.051 25.854 1.00 78.94 258 GLY A O 1
ATOM 2093 N N . ILE A 1 259 ? -16.328 21.959 27.069 1.00 79.81 259 ILE A N 1
ATOM 2094 C CA . ILE A 1 259 ? -16.212 22.969 28.137 1.00 79.81 259 ILE A CA 1
ATOM 2095 C C . ILE A 1 259 ? -15.014 23.914 27.973 1.00 79.81 259 ILE A C 1
ATOM 2097 O O . ILE A 1 259 ? -14.954 24.908 28.686 1.00 79.81 259 ILE A O 1
ATOM 2101 N N . GLU A 1 260 ? -14.080 23.637 27.056 1.00 79.19 260 GLU A N 1
ATOM 2102 C CA . GLU A 1 260 ? -12.843 24.417 26.865 1.00 79.19 260 GLU A CA 1
ATOM 2103 C C . GLU A 1 260 ? -13.112 25.912 26.639 1.00 79.19 260 GLU A C 1
ATOM 2105 O O . GLU A 1 260 ? -12.468 26.762 27.248 1.00 79.19 260 GLU A O 1
ATOM 2110 N N . GLU A 1 261 ? -14.104 26.232 25.808 1.00 71.62 261 GLU A N 1
ATOM 2111 C CA . GLU A 1 261 ? -14.464 27.616 25.480 1.00 71.62 261 GLU A CA 1
ATOM 2112 C C . GLU A 1 261 ? -15.362 28.270 26.537 1.00 71.62 261 GLU A C 1
ATOM 2114 O O . GLU A 1 261 ? -15.297 29.479 26.738 1.00 71.62 261 GLU A O 1
ATOM 2119 N N . ALA A 1 262 ? -16.214 27.484 27.201 1.00 71.50 262 ALA A N 1
ATOM 2120 C CA . ALA A 1 262 ? -17.188 28.003 28.160 1.00 71.50 262 ALA A CA 1
ATOM 2121 C C . ALA A 1 262 ? -16.586 28.207 29.558 1.00 71.50 262 ALA A C 1
ATOM 2123 O O . ALA A 1 262 ? -17.001 29.104 30.283 1.00 71.50 262 ALA A O 1
ATOM 2124 N N . LEU A 1 263 ? -15.621 27.366 29.941 1.00 77.12 263 LEU A N 1
ATOM 2125 C CA . LEU A 1 263 ? -15.035 27.308 31.279 1.00 77.12 263 LEU A CA 1
ATOM 2126 C C . LEU A 1 263 ? -13.507 27.088 31.204 1.00 77.12 263 LEU A C 1
ATOM 2128 O O . LEU A 1 263 ? -13.003 26.069 31.693 1.00 77.12 263 LEU A O 1
ATOM 2132 N N . PRO A 1 264 ? -12.741 28.020 30.607 1.00 74.25 264 PRO A N 1
ATOM 2133 C CA . PRO A 1 264 ? -11.310 27.840 30.333 1.00 74.25 264 PRO A CA 1
ATOM 2134 C C . PRO A 1 264 ? -10.468 27.593 31.597 1.00 74.25 264 PRO A C 1
ATOM 2136 O O . PRO A 1 264 ? -9.576 26.739 31.594 1.00 74.25 264 PRO A O 1
ATOM 2139 N N . ASP A 1 265 ? -10.795 28.266 32.705 1.00 75.69 265 ASP A N 1
ATOM 2140 C CA . ASP A 1 265 ? -10.090 28.116 33.987 1.00 75.69 265 ASP A CA 1
ATOM 2141 C C . ASP A 1 265 ? -10.317 26.732 34.621 1.00 75.69 265 ASP A C 1
ATOM 2143 O O . ASP A 1 265 ? -9.414 26.137 35.217 1.00 75.69 265 ASP A O 1
ATOM 2147 N N . HIS A 1 266 ? -11.516 26.172 34.444 1.00 75.75 266 HIS A N 1
ATOM 2148 C CA . HIS A 1 266 ? -11.862 24.838 34.935 1.00 75.75 266 HIS A CA 1
ATOM 2149 C C . HIS A 1 266 ? -11.324 23.739 34.021 1.00 75.75 266 HIS A C 1
ATOM 2151 O O . HIS A 1 266 ? -10.894 22.691 34.506 1.00 75.75 266 HIS A O 1
ATOM 2157 N N . TYR A 1 267 ? -11.292 23.984 32.711 1.00 76.19 267 TYR A N 1
ATOM 2158 C CA . TYR A 1 267 ? -10.755 23.059 31.720 1.00 76.19 267 TYR A CA 1
ATOM 2159 C C . TYR A 1 267 ? -9.282 22.724 31.979 1.00 76.19 267 TYR A C 1
ATOM 2161 O O . TYR A 1 267 ? -8.920 21.548 31.969 1.00 76.19 267 TYR A O 1
ATOM 2169 N N . ALA A 1 268 ? -8.435 23.716 32.279 1.00 74.31 268 ALA A N 1
ATOM 2170 C CA . ALA A 1 268 ? -7.017 23.478 32.567 1.00 74.31 268 ALA A CA 1
ATOM 2171 C C . ALA A 1 268 ? -6.815 22.541 33.774 1.00 74.31 268 ALA A C 1
ATOM 2173 O O . ALA A 1 268 ? -5.991 21.622 33.728 1.00 74.31 268 ALA A O 1
ATOM 2174 N N . LYS A 1 269 ? -7.616 22.736 34.828 1.00 75.00 269 LYS A N 1
ATOM 2175 C CA . LYS A 1 269 ? -7.614 21.900 36.034 1.00 75.00 269 LYS A CA 1
ATOM 2176 C C . LYS A 1 269 ? -8.133 20.488 35.748 1.00 75.00 269 LYS A C 1
ATOM 2178 O O . LYS A 1 269 ? -7.464 19.505 36.056 1.00 75.00 269 LYS A O 1
ATOM 2183 N N . LEU A 1 270 ? -9.287 20.385 35.092 1.00 73.06 270 LEU A N 1
ATOM 2184 C CA . LEU A 1 270 ? -9.915 19.112 34.740 1.00 73.06 270 LEU A CA 1
ATOM 2185 C C . LEU A 1 270 ? -9.046 18.273 33.805 1.00 73.06 270 LEU A C 1
ATOM 2187 O O . LEU A 1 270 ? -8.895 17.074 34.020 1.00 73.06 270 LEU A O 1
ATOM 2191 N N . ARG A 1 271 ? -8.432 18.892 32.794 1.00 75.94 271 ARG A N 1
ATOM 2192 C CA . ARG A 1 271 ? -7.531 18.218 31.854 1.00 75.94 271 ARG A CA 1
ATOM 2193 C C . ARG A 1 271 ? -6.330 17.598 32.568 1.00 75.94 271 ARG A C 1
ATOM 2195 O O . ARG A 1 271 ? -5.946 16.476 32.238 1.00 75.94 271 ARG A O 1
ATOM 2202 N N . HIS A 1 272 ? -5.760 18.303 33.544 1.00 72.88 272 HIS A N 1
ATOM 2203 C CA . HIS A 1 272 ? -4.670 17.790 34.370 1.00 72.88 272 HIS A CA 1
ATOM 2204 C C . HIS A 1 272 ? -5.127 16.589 35.216 1.00 72.88 272 HIS A C 1
ATOM 2206 O O . HIS A 1 272 ? -4.523 15.517 35.136 1.00 72.88 272 HIS A O 1
ATOM 2212 N N . ASP A 1 273 ? -6.239 16.721 35.942 1.00 68.94 273 ASP A N 1
ATOM 2213 C CA . ASP A 1 273 ? -6.728 15.702 36.882 1.00 68.94 273 ASP A CA 1
ATOM 2214 C C . ASP A 1 273 ? -7.217 14.423 36.179 1.00 68.94 273 ASP A C 1
ATOM 2216 O O . ASP A 1 273 ? -6.968 13.304 36.636 1.00 68.94 273 ASP A O 1
ATOM 2220 N N . VAL A 1 274 ? -7.843 14.572 35.011 1.00 67.62 274 VAL A N 1
ATOM 2221 C CA . VAL A 1 274 ? -8.302 13.470 34.156 1.00 67.62 274 VAL A CA 1
ATOM 2222 C C . VAL A 1 274 ? -7.136 12.701 33.519 1.00 67.62 274 VAL A C 1
ATOM 2224 O O . VAL A 1 274 ? -7.231 11.488 33.319 1.00 67.62 274 VAL A O 1
ATOM 2227 N N . SER A 1 275 ? -6.022 13.374 33.204 1.00 65.00 275 SER A N 1
ATOM 2228 C CA . SER A 1 275 ? -4.867 12.751 32.537 1.00 65.00 275 SER A CA 1
ATOM 2229 C C . SER A 1 275 ? -4.119 11.732 33.410 1.00 65.00 275 SER A C 1
ATOM 2231 O O . SER A 1 275 ? -3.463 10.833 32.877 1.00 65.00 275 SER A O 1
ATOM 2233 N N . MET A 1 276 ? -4.261 11.837 34.736 1.00 56.62 276 MET A N 1
ATOM 2234 C CA . MET A 1 276 ? -3.505 11.058 35.720 1.00 56.62 276 MET A CA 1
ATOM 2235 C C . MET A 1 276 ? -4.150 9.713 36.100 1.00 56.62 276 MET A C 1
ATOM 2237 O O . MET A 1 276 ? -3.453 8.835 36.606 1.00 56.62 276 MET A O 1
ATOM 2241 N N . ASP A 1 277 ? -5.446 9.497 35.844 1.00 57.06 277 ASP A N 1
ATOM 2242 C CA . ASP A 1 277 ? -6.133 8.243 36.195 1.00 57.06 277 ASP A CA 1
ATOM 2243 C C . ASP A 1 277 ? -7.214 7.876 35.173 1.00 57.06 277 ASP A C 1
ATOM 2245 O O . ASP A 1 277 ? -8.305 8.442 35.188 1.00 57.06 277 ASP A O 1
ATOM 2249 N N . ARG A 1 278 ? -6.914 6.894 34.307 1.00 55.50 278 ARG A N 1
ATOM 2250 C CA . ARG A 1 278 ? -7.742 6.481 33.156 1.00 55.50 278 ARG A CA 1
ATOM 2251 C C . ARG A 1 278 ? -8.930 5.571 33.494 1.00 55.50 278 ARG A C 1
ATOM 2253 O O . ARG A 1 278 ? -9.772 5.362 32.627 1.00 55.50 278 ARG A O 1
ATOM 2260 N N . ARG A 1 279 ? -8.987 4.971 34.694 1.00 52.47 279 ARG A N 1
ATOM 2261 C CA . ARG A 1 279 ? -10.041 3.991 35.051 1.00 52.47 279 ARG A CA 1
ATOM 2262 C C . ARG A 1 279 ? -11.256 4.614 35.743 1.00 52.47 279 ARG A C 1
ATOM 2264 O O . ARG A 1 279 ? -12.296 3.974 35.764 1.00 52.47 279 ARG A O 1
ATOM 2271 N N . SER A 1 280 ? -11.135 5.838 36.264 1.00 60.75 280 SER A N 1
ATOM 2272 C CA . SER A 1 280 ? -12.217 6.575 36.948 1.00 60.75 280 SER A CA 1
ATOM 2273 C C . SER A 1 280 ? -12.482 7.969 36.353 1.00 60.75 280 SER A C 1
ATOM 2275 O O . SER A 1 280 ? -13.206 8.778 36.931 1.00 60.75 280 SER A O 1
ATOM 2277 N N . SER A 1 281 ? -11.897 8.277 35.189 1.00 73.88 281 SER A N 1
ATOM 2278 C CA . SER A 1 281 ? -11.868 9.636 34.629 1.00 73.88 281 SER A CA 1
ATOM 2279 C C . SER A 1 281 ? -13.249 10.222 34.342 1.00 73.88 281 SER A C 1
ATOM 2281 O O . SER A 1 281 ? -13.446 11.422 34.505 1.00 73.88 281 SER A O 1
ATOM 2283 N N . ARG A 1 282 ? -14.202 9.387 33.904 1.00 80.00 282 ARG A N 1
ATOM 2284 C CA . ARG A 1 282 ? -15.565 9.828 33.591 1.00 80.00 282 ARG A CA 1
ATOM 2285 C C . ARG A 1 282 ? -16.326 10.217 34.851 1.00 80.00 282 ARG A C 1
ATOM 2287 O O . ARG A 1 282 ? -16.906 11.291 34.870 1.00 80.00 282 ARG A O 1
ATOM 2294 N N . GLU A 1 283 ? -16.325 9.365 35.873 1.00 80.00 283 GLU A N 1
ATOM 2295 C CA . GLU A 1 283 ? -17.023 9.647 37.136 1.00 80.00 283 GLU A CA 1
ATOM 2296 C C . GLU A 1 283 ? -16.476 10.925 37.770 1.00 80.00 283 GLU A C 1
ATOM 2298 O O . GLU A 1 283 ? -17.241 11.840 38.034 1.00 80.00 283 GLU A O 1
ATOM 2303 N N . LYS A 1 284 ? -15.147 11.071 37.845 1.00 79.19 284 LYS A N 1
ATOM 2304 C CA . LYS A 1 284 ? -14.507 12.295 38.354 1.00 79.19 284 LYS A CA 1
ATOM 2305 C C . LYS A 1 284 ? -14.886 13.552 37.569 1.00 79.19 284 LYS A C 1
ATOM 2307 O O . LYS A 1 284 ? -15.112 14.599 38.169 1.00 79.19 284 LYS A O 1
ATOM 2312 N N . LEU A 1 285 ? -14.933 13.463 36.236 1.00 82.50 285 LEU A N 1
ATOM 2313 C CA . LEU A 1 285 ? -15.340 14.582 35.388 1.00 82.50 285 LEU A CA 1
ATOM 2314 C C . LEU A 1 285 ? -16.804 14.954 35.641 1.00 82.50 285 LEU A C 1
ATOM 2316 O O . LEU A 1 285 ? -17.110 16.130 35.815 1.00 82.50 285 LEU A O 1
ATOM 2320 N N . MET A 1 286 ? -17.695 13.963 35.677 1.00 83.06 286 MET A N 1
ATOM 2321 C CA . MET A 1 286 ? -19.122 14.194 35.890 1.00 83.06 286 MET A CA 1
ATOM 2322 C C . MET A 1 286 ? -19.400 14.731 37.292 1.00 83.06 286 MET A C 1
ATOM 2324 O O . MET A 1 286 ? -20.118 15.715 37.412 1.00 83.06 286 MET A O 1
ATOM 2328 N N . ASP A 1 287 ? -18.776 14.176 38.331 1.00 83.31 287 ASP A N 1
ATOM 2329 C CA . ASP A 1 287 ? -18.895 14.664 39.710 1.00 83.31 287 ASP A CA 1
ATOM 2330 C C . ASP A 1 287 ? -18.453 16.127 39.826 1.00 83.31 287 ASP A C 1
ATOM 2332 O O . ASP A 1 287 ? -19.104 16.938 40.488 1.00 83.31 287 ASP A O 1
ATOM 2336 N N . TYR A 1 288 ? -17.366 16.491 39.142 1.00 82.88 288 TYR A N 1
ATOM 2337 C CA . TYR A 1 288 ? -16.885 17.866 39.118 1.00 82.88 288 TYR A CA 1
ATOM 2338 C C . TYR A 1 288 ? -17.848 18.805 38.385 1.00 82.88 288 TYR A C 1
ATOM 2340 O O . TYR A 1 288 ? -18.155 19.882 38.894 1.00 82.88 288 TYR A O 1
ATOM 2348 N N . LEU A 1 289 ? -18.342 18.407 37.209 1.00 82.00 289 LEU A N 1
ATOM 2349 C CA . LEU A 1 289 ? -19.300 19.202 36.438 1.00 82.00 289 LEU A CA 1
ATOM 2350 C C . LEU A 1 289 ? -20.621 19.382 37.200 1.00 82.00 289 LEU A C 1
ATOM 2352 O O . LEU A 1 289 ? -21.140 20.495 37.264 1.00 82.00 289 LEU A O 1
ATOM 2356 N N . HIS A 1 290 ? -21.120 18.326 37.848 1.00 83.06 290 HIS A N 1
ATOM 2357 C CA . HIS A 1 290 ? -22.294 18.387 38.722 1.00 83.06 290 HIS A CA 1
ATOM 2358 C C . HIS A 1 290 ? -22.056 19.316 39.918 1.00 83.06 290 HIS A C 1
ATOM 2360 O O . HIS A 1 290 ? -22.904 20.155 40.219 1.00 83.06 290 HIS A O 1
ATOM 2366 N N . SER A 1 291 ? -20.887 19.241 40.565 1.00 83.31 291 SER A N 1
ATOM 2367 C CA . SER A 1 291 ? -20.520 20.166 41.647 1.00 83.31 291 SER A CA 1
ATOM 2368 C C . SER A 1 291 ? -20.488 21.621 41.178 1.00 83.31 291 SER A C 1
ATOM 2370 O O . SER A 1 291 ? -20.915 22.501 41.924 1.00 83.31 291 SER A O 1
ATOM 2372 N N . LEU A 1 292 ? -19.983 21.879 39.970 1.00 79.94 292 LEU A N 1
ATOM 2373 C CA . LEU A 1 292 ? -19.889 23.225 39.411 1.00 79.94 292 LEU A CA 1
ATOM 2374 C C . LEU A 1 292 ? -21.277 23.791 39.073 1.00 79.94 292 LEU A C 1
ATOM 2376 O O . LEU A 1 292 ? -21.585 24.929 39.422 1.00 79.94 292 LEU A O 1
ATOM 2380 N N . ALA A 1 293 ? -22.151 22.963 38.497 1.00 78.44 293 ALA A N 1
ATOM 2381 C CA . ALA A 1 293 ? -23.529 23.342 38.195 1.00 78.44 293 ALA A CA 1
ATOM 2382 C C . ALA A 1 293 ? -24.324 23.686 39.469 1.00 78.44 293 ALA A C 1
ATOM 2384 O O . ALA A 1 293 ? -25.128 24.615 39.469 1.00 78.44 293 ALA A O 1
ATOM 2385 N N . VAL A 1 294 ? -24.079 22.980 40.580 1.00 73.38 294 VAL A N 1
ATOM 2386 C CA . VAL A 1 294 ? -24.685 23.307 41.884 1.00 73.38 294 VAL A CA 1
ATOM 2387 C C . VAL A 1 294 ? -24.163 24.640 42.430 1.00 73.38 294 VAL A C 1
ATOM 2389 O O . VAL A 1 294 ? -24.929 25.387 43.037 1.00 73.38 294 VAL A O 1
ATOM 2392 N N . THR A 1 295 ? -22.885 24.970 42.222 1.00 69.56 295 THR A N 1
ATOM 2393 C CA . THR A 1 295 ? -22.335 26.261 42.667 1.00 69.56 295 THR A CA 1
ATOM 2394 C C . THR A 1 295 ? -22.844 27.449 41.854 1.00 69.56 295 THR A C 1
ATOM 2396 O O . THR A 1 295 ? -23.144 28.467 42.468 1.00 69.56 295 THR A O 1
ATOM 2399 N N . GLU A 1 296 ? -23.022 27.312 40.535 1.00 63.06 296 GLU A N 1
ATOM 2400 C CA . GLU A 1 296 ? -23.650 28.345 39.686 1.00 63.06 296 GLU A CA 1
ATOM 2401 C C . GLU A 1 296 ? -25.113 28.588 40.088 1.00 63.06 296 GLU A C 1
ATOM 2403 O O . GLU A 1 296 ? -25.545 29.723 40.268 1.00 63.06 296 GLU A O 1
ATOM 2408 N N . LEU A 1 297 ? -25.867 27.512 40.342 1.00 55.28 297 LEU A N 1
ATOM 2409 C CA . LEU A 1 297 ? -27.250 27.616 40.818 1.00 55.28 297 LEU A CA 1
ATOM 2410 C C . LEU A 1 297 ? -27.352 28.311 42.184 1.00 55.28 297 LEU A C 1
ATOM 2412 O O . LEU A 1 297 ? -28.318 29.027 42.434 1.00 55.28 297 LEU A O 1
ATOM 2416 N N . ASN A 1 298 ? -26.372 28.108 43.069 1.00 50.81 298 ASN A N 1
ATOM 2417 C CA . ASN A 1 298 ? -26.353 28.740 44.386 1.00 50.81 298 ASN A CA 1
ATOM 2418 C C . ASN A 1 298 ? -25.879 30.199 44.343 1.00 50.81 298 ASN A C 1
ATOM 2420 O O . ASN A 1 298 ? -26.359 30.978 45.162 1.00 50.81 298 ASN A O 1
ATOM 2424 N N . SER A 1 299 ? -24.978 30.588 43.430 1.00 51.59 299 SER A N 1
ATOM 2425 C CA . SER A 1 299 ? -24.576 31.995 43.272 1.00 51.59 299 SER A CA 1
ATOM 2426 C C . SER A 1 299 ? -25.725 32.851 42.755 1.00 51.59 299 SER A C 1
ATOM 2428 O O . SER A 1 299 ? -25.989 33.902 43.330 1.00 51.59 299 SER A O 1
ATOM 2430 N N . ASP A 1 300 ? -26.480 32.352 41.773 1.00 51.00 300 ASP A N 1
ATOM 2431 C CA . ASP A 1 300 ? -27.661 33.052 41.254 1.00 51.00 300 ASP A CA 1
ATOM 2432 C C . ASP A 1 300 ? -28.756 33.167 42.329 1.00 51.00 300 ASP A C 1
ATOM 2434 O O . ASP A 1 300 ? -29.399 34.208 42.472 1.00 51.00 300 ASP A O 1
ATOM 2438 N N . HIS A 1 301 ? -28.935 32.129 43.158 1.00 49.44 301 HIS A N 1
ATOM 2439 C CA . HIS A 1 301 ? -29.890 32.171 44.270 1.00 49.44 301 HIS A CA 1
ATOM 2440 C C . HIS A 1 301 ? -29.466 33.119 45.398 1.00 49.44 301 HIS A C 1
ATOM 2442 O O . HIS A 1 301 ? -30.318 33.808 45.962 1.00 49.44 301 HIS A O 1
ATOM 2448 N N . LEU A 1 302 ? -28.168 33.168 45.719 1.00 45.59 302 LEU A N 1
ATOM 2449 C CA . LEU A 1 302 ? -27.598 34.090 46.702 1.00 45.59 302 LEU A CA 1
ATOM 2450 C C . LEU A 1 302 ? -27.708 35.540 46.229 1.00 45.59 302 LEU A C 1
ATOM 2452 O O . LEU A 1 302 ? -28.092 36.389 47.027 1.00 45.59 302 LEU A O 1
ATOM 2456 N N . ASP A 1 303 ? -27.456 35.826 44.953 1.00 52.03 303 ASP A N 1
ATOM 2457 C CA . ASP A 1 303 ? -27.607 37.172 44.393 1.00 52.03 303 ASP A CA 1
ATOM 2458 C C . ASP A 1 303 ? -29.080 37.612 44.349 1.00 52.03 303 ASP A C 1
ATOM 2460 O O . ASP A 1 303 ? -29.398 38.757 44.687 1.00 52.03 303 ASP A O 1
ATOM 2464 N N . ASP A 1 304 ? -30.009 36.702 44.043 1.00 54.41 304 ASP A N 1
ATOM 2465 C CA . ASP A 1 304 ? -31.451 36.967 44.093 1.00 54.41 304 ASP A CA 1
ATOM 2466 C C . ASP A 1 304 ? -31.990 37.140 45.521 1.00 54.41 304 ASP A C 1
ATOM 2468 O O . ASP A 1 304 ? -32.916 37.923 45.756 1.00 54.41 304 ASP A O 1
ATOM 2472 N N . GLU A 1 305 ? -31.465 36.396 46.495 1.00 50.47 305 GLU A N 1
ATOM 2473 C CA . GLU A 1 305 ? -31.834 36.522 47.908 1.00 50.47 305 GLU A CA 1
ATOM 2474 C C . GLU A 1 305 ? -31.232 37.789 48.528 1.00 50.47 305 GLU A C 1
ATOM 2476 O O . GLU A 1 305 ? -31.930 38.537 49.217 1.00 50.47 305 GLU A O 1
ATOM 2481 N N . MET A 1 306 ? -29.984 38.111 48.190 1.00 49.38 306 MET A N 1
ATOM 2482 C CA . MET A 1 306 ? -29.304 39.326 48.630 1.00 49.38 306 MET A CA 1
ATOM 2483 C C . MET A 1 306 ? -29.930 40.583 48.000 1.00 49.38 306 MET A C 1
ATOM 2485 O O . MET A 1 306 ? -30.109 41.586 48.693 1.00 49.38 306 MET A O 1
ATOM 2489 N N . ASN A 1 307 ? -30.376 40.524 46.738 1.00 53.03 307 ASN A N 1
ATOM 2490 C CA . ASN A 1 307 ? -31.166 41.593 46.114 1.00 53.03 307 ASN A CA 1
ATOM 2491 C C . ASN A 1 307 ? -32.566 41.737 46.731 1.00 53.03 307 ASN A C 1
ATOM 2493 O O . ASN A 1 307 ? -33.055 42.860 46.894 1.00 53.03 307 ASN A O 1
ATOM 2497 N N . ARG A 1 308 ? -33.221 40.630 47.111 1.00 63.25 308 ARG A N 1
ATOM 2498 C CA . ARG A 1 308 ? -34.508 40.665 47.830 1.00 63.25 308 ARG A CA 1
ATOM 2499 C C . ARG A 1 308 ? -34.371 41.293 49.216 1.00 63.25 308 ARG A C 1
ATOM 2501 O O . ARG A 1 308 ? -35.191 42.141 49.572 1.00 63.25 308 ARG A O 1
ATOM 2508 N N . GLU A 1 309 ? -33.327 40.945 49.962 1.00 59.66 309 GLU A N 1
ATOM 2509 C CA . GLU A 1 309 ? -33.080 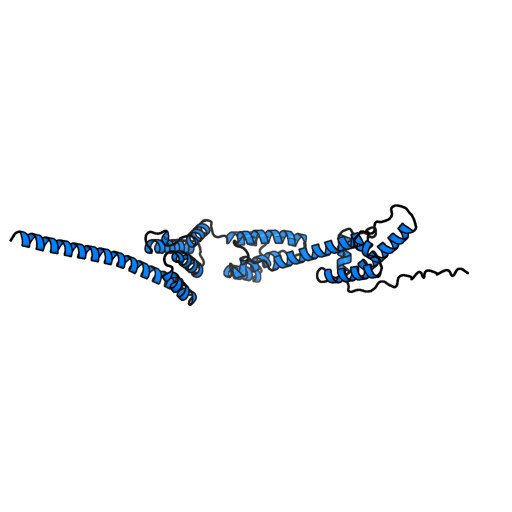41.496 51.296 1.00 59.66 309 GLU A CA 1
ATOM 2510 C C . GLU A 1 309 ? -32.637 42.967 51.235 1.00 59.66 309 GLU A C 1
ATOM 2512 O O . GLU A 1 309 ? -33.128 43.800 51.998 1.00 59.66 309 GLU A O 1
ATOM 2517 N N . ALA A 1 310 ? -31.806 43.343 50.257 1.00 50.81 310 ALA A N 1
ATOM 2518 C CA . ALA A 1 310 ? -31.451 44.741 50.011 1.00 50.81 310 ALA A CA 1
ATOM 2519 C C . ALA A 1 310 ? -32.688 45.598 49.690 1.00 50.81 310 ALA A C 1
ATOM 2521 O O . ALA A 1 310 ? -32.829 46.710 50.207 1.00 50.81 310 ALA A O 1
ATOM 2522 N N . LYS A 1 311 ? -33.625 45.069 48.892 1.00 66.81 311 LYS A N 1
ATOM 2523 C CA . LYS A 1 311 ? -34.891 45.742 48.578 1.00 66.81 311 LYS A CA 1
ATOM 2524 C C . LYS A 1 311 ? -35.773 45.907 49.818 1.00 66.81 311 LYS A C 1
ATOM 2526 O O . LYS A 1 311 ? -36.266 47.006 50.063 1.00 66.81 311 LYS A O 1
ATOM 2531 N N . ARG A 1 312 ? -35.893 44.866 50.647 1.00 74.19 312 ARG A N 1
ATOM 2532 C CA . ARG A 1 312 ? -36.626 44.920 51.920 1.00 74.19 312 ARG A CA 1
ATOM 2533 C C . ARG A 1 312 ? -36.062 45.984 52.867 1.00 74.19 312 ARG A C 1
ATOM 2535 O O . ARG A 1 312 ? -36.818 46.795 53.395 1.00 74.19 312 ARG A O 1
ATOM 2542 N N . LEU A 1 313 ? -34.738 46.037 53.026 1.00 67.12 313 LEU A N 1
ATOM 2543 C CA . LEU A 1 313 ? -34.062 47.034 53.864 1.00 67.12 313 LEU A CA 1
ATOM 2544 C C . LEU A 1 313 ? -34.226 48.467 53.328 1.00 67.12 313 LEU A C 1
ATOM 2546 O O . LEU A 1 313 ? -34.314 49.422 54.107 1.00 67.12 313 LEU A O 1
ATOM 2550 N N . CYS A 1 314 ? -34.278 48.644 52.005 1.00 66.56 314 CYS A N 1
ATOM 2551 C CA . CYS A 1 314 ? -34.589 49.930 51.381 1.00 66.56 314 CYS A CA 1
ATOM 2552 C C . CYS A 1 314 ? -36.036 50.373 51.647 1.00 66.56 314 CYS A C 1
ATOM 2554 O O . CYS A 1 314 ? -36.255 51.545 51.967 1.00 66.56 314 CYS A O 1
ATOM 2556 N N . ASP A 1 315 ? -36.996 49.454 51.566 1.00 71.25 315 ASP A N 1
ATOM 2557 C CA . ASP A 1 315 ? -38.413 49.737 51.805 1.00 71.25 315 ASP A CA 1
ATOM 2558 C C . ASP A 1 315 ? -38.697 50.019 53.295 1.00 71.25 315 ASP A C 1
ATOM 2560 O O . ASP A 1 315 ? -39.394 50.983 53.617 1.00 71.25 315 ASP A O 1
ATOM 2564 N N . GLU A 1 316 ? -38.060 49.293 54.222 1.00 68.69 316 GLU A N 1
ATOM 2565 C CA . GLU A 1 316 ? -38.127 49.580 55.666 1.00 68.69 316 GLU A CA 1
ATOM 2566 C C . GLU A 1 316 ? -37.540 50.962 56.004 1.00 68.69 316 GLU A C 1
ATOM 2568 O O . GLU A 1 316 ? -38.145 51.745 56.741 1.00 68.69 316 GLU A O 1
ATOM 2573 N N . ARG A 1 317 ? -36.399 51.333 55.406 1.00 60.78 317 ARG A N 1
ATOM 2574 C CA . ARG A 1 317 ? -35.812 52.677 55.579 1.00 60.78 317 ARG A CA 1
ATOM 2575 C C . ARG A 1 317 ? -36.682 53.789 54.997 1.00 60.78 317 ARG A C 1
ATOM 2577 O O . ARG A 1 317 ? -36.616 54.922 55.482 1.00 60.78 317 ARG A O 1
ATOM 2584 N N . ARG A 1 318 ? -37.472 53.496 53.964 1.00 58.03 318 ARG A N 1
ATOM 2585 C CA . ARG A 1 318 ? -38.413 54.446 53.363 1.00 58.03 318 ARG A CA 1
ATOM 2586 C C . ARG A 1 318 ? -39.637 54.652 54.258 1.00 58.03 318 ARG A C 1
ATOM 2588 O O . ARG A 1 318 ? -39.965 55.802 54.539 1.00 58.03 318 ARG A O 1
ATOM 2595 N N . GLY A 1 319 ? -40.198 53.577 54.814 1.00 59.47 319 GLY A N 1
ATOM 2596 C CA . GLY A 1 319 ? -41.308 53.645 55.774 1.00 59.47 319 GLY A CA 1
ATOM 2597 C C . GLY A 1 319 ? -40.958 54.376 57.079 1.00 59.47 319 GLY A C 1
ATOM 2598 O O . GLY A 1 319 ? -41.762 55.155 57.590 1.00 59.47 319 GLY A O 1
ATOM 2599 N N . VAL A 1 320 ? -39.728 54.217 57.586 1.00 57.78 320 VAL A N 1
ATOM 2600 C CA . VAL A 1 320 ? -39.237 54.953 58.774 1.00 57.78 320 VAL A CA 1
ATOM 2601 C C . VAL A 1 320 ? -39.053 56.455 58.496 1.00 57.78 320 VAL A C 1
ATOM 2603 O O . VAL A 1 320 ? -39.244 57.287 59.381 1.00 57.78 320 VAL A O 1
ATOM 2606 N N . ARG A 1 321 ? -38.705 56.842 57.261 1.00 56.75 321 ARG A N 1
ATOM 2607 C CA . ARG A 1 321 ? -38.572 58.259 56.869 1.00 56.75 321 ARG A CA 1
ATOM 2608 C C . ARG A 1 321 ? -39.911 58.949 56.619 1.00 56.75 321 ARG A C 1
ATOM 2610 O O . ARG A 1 321 ? -39.988 60.162 56.792 1.00 56.75 321 ARG A O 1
ATOM 2617 N N . GLU A 1 322 ? -40.929 58.208 56.198 1.00 52.88 322 GLU A N 1
ATOM 2618 C CA . GLU A 1 322 ? -42.283 58.736 55.993 1.00 52.88 322 GLU A CA 1
ATOM 2619 C C . GLU A 1 322 ? -43.007 58.922 57.336 1.00 52.88 322 GLU A C 1
ATOM 2621 O O . GLU A 1 322 ? -43.523 60.004 57.598 1.00 52.88 322 GLU A O 1
ATOM 2626 N N . THR A 1 323 ? -42.883 57.969 58.265 1.00 54.47 323 THR A N 1
ATOM 2627 C CA . THR A 1 323 ? -43.412 58.106 59.640 1.00 54.47 323 THR A CA 1
ATOM 2628 C C . THR A 1 323 ? -42.742 59.224 60.450 1.00 54.47 323 THR A C 1
ATOM 2630 O O . THR A 1 323 ? -43.414 59.909 61.218 1.00 54.47 323 THR A O 1
ATOM 2633 N N . ALA A 1 324 ? -41.448 59.487 60.234 1.00 54.16 324 ALA A N 1
ATOM 2634 C CA . ALA A 1 324 ? -40.735 60.611 60.854 1.00 54.16 324 ALA A CA 1
ATOM 2635 C C . ALA A 1 324 ? -41.044 61.990 60.230 1.00 54.16 324 ALA A C 1
ATOM 2637 O O . ALA A 1 324 ? -40.621 63.008 60.770 1.00 54.16 324 ALA A O 1
ATOM 2638 N N . ARG A 1 325 ? -41.734 62.042 59.081 1.00 52.75 325 ARG A N 1
ATOM 2639 C CA . ARG A 1 325 ? -42.198 63.293 58.450 1.00 52.75 325 ARG A CA 1
ATOM 2640 C C . ARG A 1 325 ? -43.638 63.655 58.816 1.00 52.75 325 ARG A C 1
ATOM 2642 O O . ARG A 1 325 ? -44.029 64.796 58.593 1.00 52.75 325 ARG A O 1
ATOM 2649 N N . GLU A 1 326 ? -44.399 62.703 59.348 1.00 52.28 326 GLU A N 1
ATOM 2650 C CA . GLU A 1 326 ? -45.809 62.861 59.733 1.00 52.28 326 GLU A CA 1
ATOM 2651 C C . GLU A 1 326 ? -46.022 63.004 61.256 1.00 52.28 326 GLU A C 1
ATOM 2653 O O . GLU A 1 326 ? -47.161 63.165 61.692 1.00 52.28 326 GLU A O 1
ATOM 2658 N N . SER A 1 327 ? -44.946 62.979 62.058 1.00 46.88 327 SER A N 1
ATOM 2659 C CA . SER A 1 327 ? -44.945 63.246 63.514 1.00 46.88 327 SER A CA 1
ATOM 2660 C C . SER A 1 327 ? -44.286 64.583 63.840 1.00 46.88 327 SER A C 1
ATOM 2662 O O . SER A 1 327 ? -44.779 65.275 64.756 1.00 46.88 327 SER A O 1
#

Secondary structure (DSSP, 8-state):
----------PPP----PPPB-SGGGHHHHHHHHHHHHHHTT-HHHHSS-SPPPSS-SHHHHHHHHHHHHHHHHHHHTB-HHHHHHHHHTT--TTS-HHHHHHHHHHHHHHHHHHHHHHHHHHH--GGGSSSHHHHHHHHHHHHHHHHHH-TT--HHHHHHHHHHHTTTT-HHHHHHHHHHHHTT----HHHHHHHHHHTSPPHHHHHHHHHHHH--GGGSSSHHHHHHHHHHHHHHHHHH-SS---HHHHHHHHHHHHHTT-HHHHHHHHHHHHT-SSSHHHHHHHHHHHHHHHHHHHHHHHHHHHHHHHHHHHHHHHHHHHTT--

Radius of gyration: 39.38 Å; chains: 1; bounding box: 106×87×110 Å

Foldseek 3Di:
DDDDDDDDDDDDDPQDQDAAAEALVCVVVVVVVLCVVCVVVVNNCQQQVVDDQDPDDDPSNVVSCVSQLVLQVNNVSRYDPVLVVLLVVLVDDPVDTSNVSNVSSVVSRVVVVVLVVLVVCLQVAACVVDPDLVVSLVVLVVSVVVNCVVPVPPDQQSSLVSLLVRCCVVCVPSSVVVVVCVVVPDDDGPVRSSVVSVVVHQPPVLVVLLVCLQPAACVVDPALVVVLVSLVVSLVVNCVSDPDDDQLVSSLVSVLNRCCVVPVVVSVVLVVVLVPDRPCSNVVVSVVSVVVRVVVVVVVVCVVVVVVVVVVVVVVVVVVVVVVVVD

pLDDT: mean 78.77, std 15.13, range [33.22, 95.0]

Organism: NCBI:txid2004952